Protein AF-A0A6A4HDZ8-F1 (afdb_monomer)

Structure (mmCIF, N/CA/C/O backbone):
data_AF-A0A6A4HDZ8-F1
#
_entry.id   AF-A0A6A4HDZ8-F1
#
loop_
_atom_site.group_PDB
_atom_site.id
_atom_site.type_symbol
_atom_site.label_atom_id
_atom_site.label_alt_id
_atom_site.label_comp_id
_atom_site.label_asym_id
_atom_site.label_entity_id
_atom_site.label_seq_id
_atom_site.pdbx_PDB_ins_code
_atom_site.Cartn_x
_atom_site.Cartn_y
_atom_site.Cartn_z
_atom_site.occupancy
_atom_site.B_iso_or_equiv
_atom_site.auth_seq_id
_atom_site.auth_comp_id
_atom_site.auth_asym_id
_atom_site.auth_atom_id
_atom_site.pdbx_PDB_model_num
ATOM 1 N N . MET A 1 1 ? -7.431 16.935 0.277 1.00 47.84 1 MET A N 1
ATOM 2 C CA . MET A 1 1 ? -7.141 15.484 0.309 1.00 47.84 1 MET A CA 1
ATOM 3 C C . MET A 1 1 ? -6.671 15.082 -1.074 1.00 47.84 1 MET A C 1
ATOM 5 O O . MET A 1 1 ? -7.380 15.360 -2.028 1.00 47.84 1 MET A O 1
ATOM 9 N N . VAL A 1 2 ? -5.468 14.516 -1.193 1.00 43.34 2 VAL A N 1
ATOM 10 C CA . VAL A 1 2 ? -4.960 13.992 -2.471 1.00 43.34 2 VAL A CA 1
ATOM 11 C C . VAL A 1 2 ? -5.877 12.848 -2.891 1.00 43.34 2 VAL A C 1
ATOM 13 O O . VAL A 1 2 ? -6.111 11.948 -2.085 1.00 43.34 2 VAL A O 1
ATOM 16 N N . ASN A 1 3 ? -6.429 12.933 -4.100 1.00 53.06 3 ASN A N 1
ATOM 17 C CA . ASN A 1 3 ? -7.409 11.991 -4.624 1.00 53.06 3 ASN A CA 1
ATOM 18 C C . ASN A 1 3 ? -6.841 10.559 -4.517 1.00 53.06 3 ASN A C 1
ATOM 20 O O . ASN A 1 3 ? -5.799 10.288 -5.127 1.00 53.06 3 ASN A O 1
ATOM 24 N N . PRO A 1 4 ? -7.414 9.667 -3.685 1.00 58.03 4 PRO A N 1
ATOM 25 C CA . PRO A 1 4 ? -6.983 8.278 -3.633 1.00 58.03 4 PRO A CA 1
ATOM 26 C C . PRO A 1 4 ? -7.309 7.696 -5.004 1.00 58.03 4 PRO A C 1
ATOM 28 O O . PRO A 1 4 ? -8.480 7.506 -5.294 1.00 58.03 4 PRO A O 1
ATOM 31 N N . GLY A 1 5 ? -6.286 7.537 -5.853 1.00 60.81 5 GLY A N 1
ATOM 32 C CA . GLY A 1 5 ? -6.422 7.257 -7.285 1.00 60.81 5 GLY A CA 1
ATOM 33 C C . GLY A 1 5 ? -7.658 6.426 -7.617 1.00 60.81 5 GLY A C 1
ATOM 34 O O . GLY A 1 5 ? -7.861 5.361 -7.032 1.00 60.81 5 GLY A O 1
ATOM 35 N N . CYS A 1 6 ? -8.498 6.967 -8.496 1.00 69.19 6 CYS A N 1
ATOM 36 C CA . CYS A 1 6 ? -9.807 6.424 -8.819 1.00 69.19 6 CYS A CA 1
ATOM 37 C C . CYS A 1 6 ? -9.627 5.126 -9.613 1.00 69.19 6 CYS A C 1
ATOM 39 O O . CYS A 1 6 ? -9.616 5.144 -10.839 1.00 69.19 6 CYS A O 1
ATOM 41 N N . TYR A 1 7 ? -9.427 3.998 -8.935 1.00 90.50 7 TYR A N 1
ATOM 42 C CA . TYR A 1 7 ? -9.604 2.707 -9.588 1.00 90.50 7 TYR A CA 1
ATOM 43 C C . TYR A 1 7 ? -11.064 2.611 -10.043 1.00 90.50 7 TYR A C 1
ATOM 45 O O . TYR A 1 7 ? -11.970 2.931 -9.272 1.00 90.50 7 TYR A O 1
ATOM 53 N N . THR A 1 8 ? -11.287 2.170 -11.276 1.00 91.00 8 THR A N 1
ATOM 54 C CA . THR A 1 8 ? -12.618 1.905 -11.835 1.00 91.00 8 THR A CA 1
ATOM 55 C C . THR A 1 8 ? -12.770 0.424 -12.174 1.00 91.00 8 THR A C 1
ATOM 57 O O . THR A 1 8 ? -11.789 -0.332 -12.146 1.00 91.00 8 THR A O 1
ATOM 60 N N . GLY A 1 9 ? -14.025 0.011 -12.378 1.00 92.38 9 GLY A N 1
ATOM 61 C CA . GLY A 1 9 ? -14.417 -1.311 -12.868 1.00 92.38 9 GLY A CA 1
ATOM 62 C C . GLY A 1 9 ? -13.650 -2.477 -12.248 1.00 92.38 9 GLY A C 1
ATOM 63 O O . GLY A 1 9 ? -13.704 -2.675 -11.029 1.00 92.38 9 GLY A O 1
ATOM 64 N N . MET A 1 10 ? -12.955 -3.268 -13.070 1.00 93.38 10 MET A N 1
ATOM 65 C CA . MET A 1 10 ? -12.292 -4.504 -12.614 1.00 93.38 10 MET A CA 1
ATOM 66 C C . MET A 1 10 ? -11.163 -4.248 -11.606 1.00 93.38 10 MET A C 1
ATOM 68 O O . MET A 1 10 ? -11.025 -4.986 -10.627 1.00 93.38 10 MET A O 1
ATOM 72 N N . ARG A 1 11 ? -10.409 -3.152 -11.765 1.00 94.75 11 ARG A N 1
ATOM 73 C CA . ARG A 1 11 ? -9.349 -2.771 -10.814 1.00 94.75 11 ARG A CA 1
ATOM 74 C C . ARG A 1 11 ? -9.931 -2.436 -9.447 1.00 94.75 11 ARG A C 1
ATOM 76 O O . ARG A 1 11 ? -9.371 -2.822 -8.424 1.00 94.75 11 ARG A O 1
ATOM 83 N N . LEU A 1 12 ? -11.064 -1.733 -9.416 1.00 93.56 12 LEU A N 1
ATOM 84 C CA . LEU A 1 12 ? -11.731 -1.381 -8.165 1.00 93.56 12 LEU A CA 1
ATOM 85 C C . LEU A 1 12 ? -12.279 -2.622 -7.451 1.00 93.56 12 LEU A C 1
ATOM 87 O O . LEU A 1 12 ? -12.091 -2.761 -6.242 1.00 93.56 12 LEU A O 1
ATOM 91 N N . LYS A 1 13 ? -12.907 -3.542 -8.197 1.00 93.56 13 LYS A N 1
ATOM 92 C CA . LYS A 1 13 ? -13.384 -4.826 -7.659 1.00 93.56 13 LYS A CA 1
ATOM 93 C C . LYS A 1 13 ? -12.241 -5.617 -7.016 1.00 93.56 13 LYS A C 1
ATOM 95 O O . LYS A 1 13 ? -12.367 -6.022 -5.860 1.00 93.56 13 LYS A O 1
ATOM 100 N N . PHE A 1 14 ? -11.110 -5.743 -7.715 1.00 95.25 14 PHE A N 1
ATOM 101 C CA . PHE A 1 14 ? -9.903 -6.375 -7.181 1.00 95.25 14 PHE A CA 1
ATOM 102 C C . PHE A 1 14 ? -9.444 -5.697 -5.881 1.00 95.25 14 PHE A C 1
ATOM 104 O O . PHE A 1 14 ? -9.261 -6.356 -4.859 1.00 95.25 14 PHE A O 1
ATOM 111 N N . MET A 1 15 ? -9.328 -4.365 -5.872 1.00 96.00 15 MET A N 1
ATOM 112 C CA . MET A 1 15 ? -8.887 -3.621 -4.688 1.00 96.00 15 MET A CA 1
ATOM 113 C C . MET A 1 15 ? -9.821 -3.810 -3.480 1.00 96.00 15 MET A C 1
ATOM 115 O O . MET A 1 15 ? -9.336 -3.921 -2.353 1.00 96.00 15 MET A O 1
ATOM 119 N N . HIS A 1 16 ? -11.139 -3.910 -3.681 1.00 93.44 16 HIS A N 1
ATOM 120 C CA . HIS A 1 16 ? -12.089 -4.210 -2.602 1.00 93.44 16 HIS A CA 1
ATOM 121 C C . HIS A 1 16 ? -11.949 -5.630 -2.044 1.00 93.44 16 HIS A C 1
ATOM 123 O O . HIS A 1 16 ? -12.002 -5.802 -0.824 1.00 93.44 16 HIS A O 1
ATOM 129 N N . GLN A 1 17 ? -11.733 -6.632 -2.899 1.00 94.75 17 GLN A N 1
ATOM 130 C CA . GLN A 1 17 ? -11.469 -8.002 -2.452 1.00 94.75 17 GLN A CA 1
ATOM 131 C C . GLN A 1 17 ? -10.207 -8.054 -1.579 1.00 94.75 17 GLN A C 1
ATOM 133 O O . GLN A 1 17 ? -10.228 -8.586 -0.468 1.00 94.75 17 GLN A O 1
ATOM 138 N N . GLN A 1 18 ? -9.134 -7.408 -2.038 1.00 96.69 18 GLN A N 1
ATOM 139 C CA . GLN A 1 18 ? -7.867 -7.342 -1.310 1.00 96.69 18 GLN A CA 1
ATOM 140 C C . GLN A 1 18 ? -7.987 -6.539 -0.006 1.00 96.69 18 GLN A C 1
ATOM 142 O O . GLN A 1 18 ? -7.362 -6.889 0.993 1.00 96.69 18 GLN A O 1
ATOM 147 N N . LEU A 1 19 ? -8.829 -5.498 0.038 1.00 95.12 19 LEU A N 1
ATOM 148 C CA . LEU A 1 19 ? -9.101 -4.738 1.264 1.00 95.12 19 LEU A CA 1
ATOM 149 C C . LEU A 1 19 ? -9.682 -5.622 2.374 1.00 95.12 19 LEU A C 1
ATOM 151 O O . LEU A 1 19 ? -9.288 -5.488 3.533 1.00 95.12 19 LEU A O 1
ATOM 155 N N . ALA A 1 20 ? -10.605 -6.525 2.034 1.00 93.44 20 ALA A N 1
ATOM 156 C CA . ALA A 1 20 ? -11.215 -7.425 3.008 1.00 93.44 20 ALA A CA 1
ATOM 157 C C . ALA A 1 20 ? -10.170 -8.346 3.655 1.00 93.44 20 ALA A C 1
ATOM 159 O O . ALA A 1 20 ? -10.199 -8.566 4.866 1.00 93.44 20 ALA A O 1
ATOM 160 N N . GLU A 1 21 ? -9.214 -8.849 2.874 1.00 95.00 21 GLU A N 1
ATOM 161 C CA . GLU A 1 21 ? -8.108 -9.663 3.384 1.00 95.00 21 GLU A CA 1
ATOM 162 C C . GLU A 1 21 ? -7.072 -8.845 4.155 1.00 95.00 21 GLU A C 1
ATOM 164 O O . GLU A 1 21 ? -6.626 -9.272 5.223 1.00 95.00 21 GLU A O 1
ATOM 169 N N . TYR A 1 22 ? -6.754 -7.640 3.679 1.00 95.88 22 TYR A N 1
ATOM 170 C CA . TYR A 1 22 ? -5.880 -6.697 4.373 1.00 95.88 22 TYR A CA 1
ATOM 171 C C . TYR A 1 22 ? -6.384 -6.401 5.792 1.00 95.88 22 TYR A C 1
ATOM 173 O O . TYR A 1 22 ? -5.607 -6.411 6.749 1.00 95.88 22 TYR A O 1
ATOM 181 N N . ASN A 1 23 ? -7.697 -6.213 5.955 1.00 93.25 23 ASN A N 1
ATOM 182 C CA . ASN A 1 23 ? -8.322 -5.950 7.253 1.00 93.25 23 ASN A CA 1
ATOM 183 C C . ASN A 1 23 ? -8.237 -7.143 8.220 1.00 93.25 23 ASN A C 1
ATOM 185 O O . ASN A 1 23 ? -8.205 -6.936 9.433 1.00 93.25 23 ASN A O 1
ATOM 189 N N . LYS A 1 24 ? -8.152 -8.383 7.715 1.00 94.25 24 LYS A N 1
ATOM 190 C CA . LYS A 1 24 ? -7.978 -9.585 8.552 1.00 94.25 24 LYS A CA 1
ATOM 191 C C . LYS A 1 24 ? -6.577 -9.670 9.166 1.00 94.25 24 LYS A C 1
ATOM 193 O O . LYS A 1 24 ? -6.393 -10.356 10.172 1.00 94.25 24 LYS A O 1
ATOM 198 N N . LYS A 1 25 ? -5.576 -8.994 8.587 1.00 95.19 25 LYS A N 1
ATOM 199 C CA . LYS A 1 25 ? -4.197 -9.005 9.095 1.00 95.19 25 LYS A CA 1
ATOM 200 C C . LYS A 1 25 ? -4.083 -8.134 10.349 1.00 95.19 25 LYS A C 1
ATOM 202 O O . LYS A 1 25 ? -4.401 -6.939 10.336 1.00 95.19 25 LYS A O 1
ATOM 207 N N . LYS A 1 26 ? -3.624 -8.741 11.448 1.00 92.81 26 LYS A N 1
ATOM 208 C CA . LYS A 1 26 ? -3.536 -8.094 12.767 1.00 92.81 26 LYS A CA 1
ATOM 209 C C . LYS A 1 26 ? -2.221 -7.344 12.965 1.00 92.81 26 LYS A C 1
ATOM 211 O O . LYS A 1 26 ? -2.243 -6.230 13.478 1.00 92.81 26 LYS A O 1
ATOM 216 N N . THR A 1 27 ? -1.104 -7.940 12.550 1.00 95.00 27 THR A N 1
ATOM 217 C CA . THR A 1 27 ? 0.228 -7.354 12.733 1.00 95.00 27 THR A CA 1
ATOM 218 C C . THR A 1 27 ? 0.603 -6.444 11.563 1.00 95.00 27 THR A C 1
ATOM 220 O O . THR A 1 27 ? 0.095 -6.598 10.450 1.00 95.00 27 THR A O 1
ATOM 223 N N . ASP A 1 28 ? 1.492 -5.478 11.807 1.00 92.12 28 ASP A N 1
ATOM 224 C CA . ASP A 1 28 ? 1.989 -4.603 10.739 1.00 92.12 28 ASP A CA 1
ATOM 225 C C . ASP A 1 28 ? 2.882 -5.365 9.749 1.00 92.12 28 ASP A C 1
ATOM 227 O O . ASP A 1 28 ? 2.783 -5.154 8.544 1.00 92.12 28 ASP A O 1
ATOM 231 N N . VAL A 1 29 ? 3.675 -6.325 10.236 1.00 95.19 29 VAL A N 1
ATOM 232 C CA . VAL A 1 29 ? 4.543 -7.170 9.399 1.00 95.19 29 VAL A CA 1
ATOM 233 C C . VAL A 1 29 ? 3.714 -7.984 8.402 1.00 95.19 29 VAL A C 1
ATOM 235 O O . VAL A 1 29 ? 3.984 -7.945 7.201 1.00 95.19 29 VAL A O 1
ATOM 238 N N . ASP A 1 30 ? 2.639 -8.633 8.864 1.00 94.94 30 ASP A N 1
ATOM 239 C CA . ASP A 1 30 ? 1.743 -9.398 7.988 1.00 94.94 30 ASP A CA 1
ATOM 240 C C . ASP A 1 30 ? 1.042 -8.499 6.963 1.00 94.94 30 ASP A C 1
ATOM 242 O O . ASP A 1 30 ? 0.814 -8.906 5.823 1.00 94.94 30 ASP A O 1
ATOM 246 N N . ARG A 1 31 ? 0.695 -7.265 7.353 1.00 95.56 31 ARG A N 1
ATOM 247 C CA . ARG A 1 31 ? 0.102 -6.274 6.445 1.00 95.56 31 ARG A CA 1
ATOM 248 C C . ARG A 1 31 ? 1.086 -5.837 5.375 1.00 95.56 31 ARG A C 1
ATOM 250 O O . ARG A 1 31 ? 0.699 -5.745 4.216 1.00 95.56 31 ARG A O 1
ATOM 257 N N . GLN A 1 32 ? 2.340 -5.574 5.731 1.00 96.44 32 GLN A N 1
ATOM 258 C CA . GLN A 1 32 ? 3.364 -5.188 4.762 1.00 96.44 32 GLN A CA 1
ATOM 259 C C . GLN A 1 32 ? 3.635 -6.316 3.760 1.00 96.44 32 GLN A C 1
ATOM 261 O O . GLN A 1 32 ? 3.646 -6.059 2.555 1.00 96.44 32 GLN A O 1
ATOM 266 N N . ALA A 1 33 ? 3.771 -7.556 4.241 1.00 96.69 33 ALA A N 1
ATOM 267 C CA . ALA A 1 33 ? 3.921 -8.732 3.388 1.00 96.69 33 ALA A CA 1
ATOM 268 C C . ALA A 1 33 ? 2.717 -8.907 2.449 1.00 96.69 33 ALA A C 1
ATOM 270 O O . ALA A 1 33 ? 2.888 -9.080 1.241 1.00 96.69 33 ALA A O 1
ATOM 271 N N . PHE A 1 34 ? 1.498 -8.765 2.979 1.00 97.50 34 PHE A N 1
ATOM 272 C CA . PHE A 1 34 ? 0.276 -8.808 2.180 1.00 97.50 34 PHE A CA 1
ATOM 273 C C . PHE A 1 34 ? 0.259 -7.717 1.105 1.00 97.50 34 PHE A C 1
ATOM 275 O O . PHE A 1 34 ? -0.024 -8.005 -0.048 1.00 97.50 34 PHE A O 1
ATOM 282 N N . VAL A 1 35 ? 0.624 -6.478 1.441 1.00 97.81 35 VAL A N 1
ATOM 283 C CA . VAL A 1 35 ? 0.643 -5.380 0.466 1.00 97.81 35 VAL A CA 1
ATOM 284 C C . VAL A 1 35 ? 1.641 -5.640 -0.660 1.00 97.81 35 VAL A C 1
ATOM 286 O O . VAL A 1 35 ? 1.330 -5.346 -1.810 1.00 97.81 35 VAL A O 1
ATOM 289 N N . LEU A 1 36 ? 2.817 -6.204 -0.370 1.00 96.75 36 LEU A N 1
ATOM 290 C CA . LEU A 1 36 ? 3.773 -6.597 -1.412 1.00 96.75 36 LEU A CA 1
ATOM 291 C C . LEU A 1 36 ? 3.187 -7.669 -2.340 1.00 96.75 36 LEU A C 1
ATOM 293 O O . LEU A 1 36 ? 3.305 -7.543 -3.559 1.00 96.75 36 LEU A O 1
ATOM 297 N N . MET A 1 37 ? 2.501 -8.667 -1.778 1.00 96.56 37 MET A N 1
ATOM 298 C CA . MET A 1 37 ? 1.797 -9.693 -2.551 1.00 96.56 37 MET A CA 1
ATOM 299 C C . MET A 1 37 ? 0.689 -9.079 -3.417 1.00 96.56 37 MET A C 1
ATOM 301 O O . MET A 1 37 ? 0.638 -9.339 -4.614 1.00 96.56 37 MET A O 1
ATOM 305 N N . THR A 1 38 ? -0.140 -8.198 -2.854 1.00 97.12 38 THR A N 1
ATOM 306 C CA . THR A 1 38 ? -1.195 -7.491 -3.589 1.00 97.12 38 THR A CA 1
ATOM 307 C C . THR A 1 38 ? -0.629 -6.638 -4.720 1.00 97.12 38 THR A C 1
ATOM 309 O O . THR A 1 38 ? -1.213 -6.616 -5.795 1.00 97.12 38 THR A O 1
ATOM 312 N N . ILE A 1 39 ? 0.501 -5.947 -4.518 1.00 96.88 39 ILE A N 1
ATOM 313 C CA . ILE A 1 39 ? 1.158 -5.175 -5.586 1.00 96.88 39 ILE A CA 1
ATOM 314 C C . ILE A 1 39 ? 1.610 -6.106 -6.711 1.00 96.88 39 ILE A C 1
ATOM 316 O O . ILE A 1 39 ? 1.357 -5.799 -7.873 1.00 96.88 39 ILE A O 1
ATOM 320 N N . ARG A 1 40 ? 2.240 -7.240 -6.379 1.00 95.62 40 ARG A N 1
ATOM 321 C CA . ARG A 1 40 ? 2.669 -8.234 -7.371 1.00 95.62 40 ARG A CA 1
ATOM 322 C C . ARG A 1 40 ? 1.482 -8.755 -8.183 1.00 95.62 40 ARG A C 1
ATOM 324 O O . ARG A 1 40 ? 1.531 -8.707 -9.406 1.00 95.62 40 ARG A O 1
ATOM 331 N N . LEU A 1 41 ? 0.421 -9.206 -7.512 1.00 95.62 41 LEU A N 1
ATOM 332 C CA . LEU A 1 41 ? -0.793 -9.699 -8.169 1.00 95.62 41 LEU A CA 1
ATOM 333 C C . LEU A 1 41 ? -1.440 -8.603 -9.020 1.00 95.62 41 LEU A C 1
ATOM 335 O O . LEU A 1 41 ? -1.748 -8.821 -10.184 1.00 95.62 41 LEU A O 1
ATOM 339 N N . PHE A 1 42 ? -1.563 -7.386 -8.491 1.00 96.25 42 PHE A N 1
ATOM 340 C CA . PHE A 1 42 ? -2.134 -6.272 -9.240 1.00 96.25 42 PHE A CA 1
ATOM 341 C C . PHE A 1 42 ? -1.348 -5.977 -10.520 1.00 96.25 42 PHE A C 1
ATOM 343 O O . PHE A 1 42 ? -1.953 -5.788 -11.564 1.00 96.25 42 PHE A O 1
ATOM 350 N N . LEU A 1 43 ? -0.014 -5.925 -10.463 1.00 95.31 43 LEU A N 1
ATOM 351 C CA . LEU A 1 43 ? 0.804 -5.651 -11.649 1.00 95.31 43 LEU A CA 1
ATOM 352 C C . LEU A 1 43 ? 0.759 -6.793 -12.670 1.00 95.31 43 LEU A C 1
ATOM 354 O O . LEU A 1 43 ? 0.875 -6.521 -13.861 1.00 95.31 43 LEU A O 1
ATOM 358 N N . LYS A 1 44 ? 0.538 -8.031 -12.212 1.00 94.56 44 LYS A N 1
ATOM 359 C CA . LYS A 1 44 ? 0.327 -9.192 -13.080 1.00 94.56 44 LYS A CA 1
ATOM 360 C C . LYS A 1 44 ? -1.003 -9.107 -13.836 1.00 94.56 44 LYS A C 1
ATOM 362 O O . LYS A 1 44 ? -1.032 -9.243 -15.050 1.00 94.56 44 LYS A O 1
ATOM 367 N N . HIS A 1 45 ? -2.092 -8.817 -13.122 1.00 94.75 45 HIS A N 1
ATOM 368 C CA . HIS A 1 45 ? -3.443 -8.682 -13.691 1.00 94.75 45 HIS A CA 1
ATOM 369 C C . HIS A 1 45 ? -3.636 -7.390 -14.495 1.00 94.75 45 HIS A C 1
ATOM 371 O O . HIS A 1 45 ? -4.423 -7.339 -15.438 1.00 94.75 45 HIS A O 1
ATOM 377 N N . PHE A 1 46 ? -2.925 -6.326 -14.117 1.00 95.25 46 PHE A N 1
ATOM 378 C CA . PHE A 1 46 ? -3.046 -4.990 -14.696 1.00 95.25 46 PHE A CA 1
ATOM 379 C C . PHE A 1 46 ? -1.658 -4.418 -15.035 1.00 95.25 46 PHE A C 1
ATOM 381 O O . PHE A 1 46 ? -1.182 -3.504 -14.342 1.00 95.25 46 PHE A O 1
ATOM 388 N N . PRO A 1 47 ? -1.006 -4.917 -16.105 1.00 93.75 47 PRO A N 1
ATOM 389 C CA . PRO A 1 47 ? 0.302 -4.437 -16.526 1.00 93.75 47 PRO A CA 1
ATOM 390 C C . PRO A 1 47 ? 0.296 -2.932 -16.776 1.00 93.75 47 PRO A C 1
ATOM 392 O O . PRO A 1 47 ? -0.660 -2.363 -17.305 1.00 93.75 47 PRO A O 1
ATOM 395 N N . VAL A 1 48 ? 1.393 -2.260 -16.434 1.00 93.50 48 VAL A N 1
ATOM 396 C CA . VAL A 1 48 ? 1.467 -0.795 -16.550 1.00 93.50 48 VAL A CA 1
ATOM 397 C C . VAL A 1 48 ? 1.517 -0.320 -18.008 1.00 93.50 48 VAL A C 1
ATOM 399 O O . VAL A 1 48 ? 1.225 0.844 -18.285 1.00 93.50 48 VAL A O 1
ATOM 402 N N . SER A 1 49 ? 1.846 -1.219 -18.938 1.00 91.06 49 SER A N 1
ATOM 403 C CA . SER A 1 49 ? 1.751 -1.002 -20.385 1.00 91.06 49 SER A CA 1
ATOM 404 C C . SER A 1 49 ? 0.311 -0.804 -20.864 1.00 91.06 49 SER A C 1
ATOM 406 O O . SER A 1 49 ? 0.110 -0.070 -21.824 1.00 91.06 49 SER A O 1
ATOM 408 N N . LEU A 1 50 ? -0.678 -1.384 -20.171 1.00 90.62 50 LEU A N 1
ATOM 409 C CA . LEU A 1 50 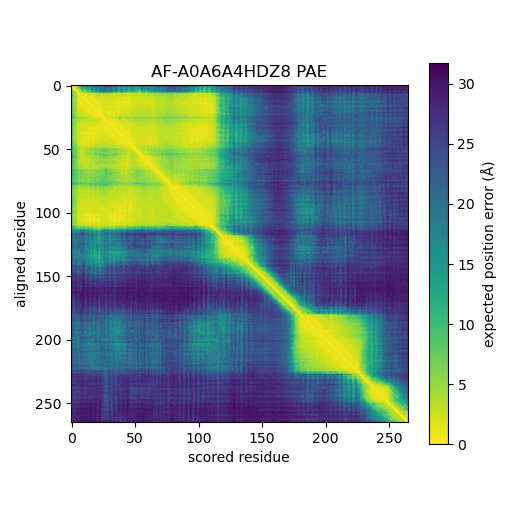? -2.101 -1.267 -20.511 1.00 90.62 50 LEU A CA 1
ATOM 410 C C . LEU A 1 50 ? -2.672 0.134 -20.215 1.00 90.62 50 LEU A C 1
ATOM 412 O O . LEU A 1 50 ? -3.758 0.477 -20.665 1.00 90.62 50 LEU A O 1
ATOM 416 N N . GLY A 1 51 ? -1.960 0.967 -19.449 1.00 88.81 51 GLY A N 1
ATOM 417 C CA . GLY A 1 51 ? -2.407 2.325 -19.137 1.00 88.81 51 GLY A CA 1
ATOM 418 C C . GLY A 1 51 ? -3.649 2.357 -18.237 1.00 88.81 51 GLY A C 1
ATOM 419 O O . GLY A 1 51 ? -3.642 1.784 -17.143 1.00 88.81 51 GLY A O 1
ATOM 420 N N . GLU A 1 52 ? -4.680 3.092 -18.662 1.00 86.50 52 GLU A N 1
ATOM 421 C CA . GLU A 1 52 ? -5.946 3.263 -17.927 1.00 86.50 52 GLU A CA 1
ATOM 422 C C . GLU A 1 52 ? -7.068 2.346 -18.433 1.00 86.50 52 GLU A C 1
ATOM 424 O O . GLU A 1 52 ? -8.058 2.158 -17.726 1.00 86.50 52 GLU A O 1
ATOM 429 N N . ASP A 1 53 ? -6.887 1.686 -19.576 1.00 89.31 53 ASP A N 1
ATOM 430 C CA . ASP A 1 53 ? -7.905 0.823 -20.177 1.00 89.31 53 ASP A CA 1
ATOM 431 C C . ASP A 1 53 ? -8.161 -0.423 -19.322 1.00 89.31 53 ASP A C 1
ATOM 433 O O . ASP A 1 53 ? -7.244 -0.963 -18.697 1.00 89.31 53 ASP A O 1
ATOM 437 N N . GLU A 1 54 ? -9.416 -0.867 -19.224 1.00 89.62 54 GLU A N 1
ATOM 438 C CA . GLU A 1 54 ? -9.769 -2.044 -18.424 1.00 89.62 54 GLU A CA 1
ATOM 439 C C . GLU A 1 54 ? -9.500 -3.340 -19.207 1.00 89.62 54 GLU A C 1
ATOM 441 O O . GLU A 1 54 ? -9.920 -3.452 -20.360 1.00 89.62 54 GLU A O 1
ATOM 446 N N . PRO A 1 55 ? -8.811 -4.333 -18.611 1.00 91.12 55 PRO A N 1
ATOM 447 C CA . PRO A 1 55 ? -8.605 -5.615 -19.270 1.00 91.12 55 PRO A CA 1
ATOM 448 C C . PRO A 1 55 ? -9.921 -6.390 -19.392 1.00 91.12 55 PRO A C 1
ATOM 450 O O . PRO A 1 55 ? -10.801 -6.293 -18.534 1.00 91.12 55 PRO A O 1
ATOM 453 N N . SER A 1 56 ? -10.017 -7.203 -20.445 1.00 91.25 56 SER A N 1
ATOM 454 C CA . SER A 1 56 ? -11.119 -8.151 -20.623 1.00 91.25 56 SER A CA 1
ATOM 455 C C . SER A 1 56 ? -11.132 -9.196 -19.502 1.00 91.25 56 SER A C 1
ATOM 457 O O . SER A 1 56 ? -10.082 -9.617 -19.010 1.00 91.25 56 SER A O 1
ATOM 459 N N . GLU A 1 57 ? -12.323 -9.652 -19.125 1.00 91.25 57 GLU A N 1
ATOM 460 C CA . GLU A 1 57 ? -12.520 -10.690 -18.109 1.00 91.25 57 GLU A CA 1
ATOM 461 C C . GLU A 1 57 ? -11.859 -12.020 -18.507 1.00 91.25 57 GLU A C 1
ATOM 463 O O . GLU A 1 57 ? -11.268 -12.696 -17.664 1.00 91.25 57 GLU A O 1
ATOM 468 N N . GLU A 1 58 ? -11.845 -12.336 -19.806 1.00 92.19 58 GLU A N 1
ATOM 469 C CA . GLU A 1 58 ? -11.154 -13.511 -20.350 1.00 92.19 58 GLU A CA 1
ATOM 470 C C . GLU A 1 58 ? -9.647 -13.462 -20.064 1.00 92.19 58 GLU A C 1
ATOM 472 O O . GLU A 1 58 ? -9.066 -14.455 -19.622 1.00 92.19 58 GLU A O 1
ATOM 477 N N . HIS A 1 59 ? -9.021 -12.289 -20.227 1.00 90.69 59 HIS A N 1
ATOM 478 C CA . HIS A 1 59 ? -7.597 -12.111 -19.947 1.00 90.69 59 HIS A CA 1
ATOM 479 C C . HIS A 1 59 ? -7.300 -12.348 -18.464 1.00 90.69 59 HIS A C 1
ATOM 481 O O . HIS A 1 59 ? -6.405 -13.125 -18.143 1.00 90.69 59 HIS A O 1
ATOM 487 N N . LEU A 1 60 ? -8.098 -11.766 -17.566 1.00 91.31 60 LEU A N 1
ATOM 488 C CA . LEU A 1 60 ? -7.923 -11.934 -16.119 1.00 91.31 60 LEU A CA 1
ATOM 489 C C . LEU A 1 60 ? -8.078 -13.395 -15.675 1.00 91.31 60 LEU A C 1
ATOM 491 O O . LEU A 1 60 ? -7.328 -13.856 -14.821 1.00 91.31 60 LEU A O 1
ATOM 495 N N . SER A 1 61 ? -9.011 -14.138 -16.278 1.00 92.06 61 SER A N 1
ATOM 496 C CA . SER A 1 61 ? -9.228 -15.557 -15.962 1.00 92.06 61 SER A CA 1
ATOM 497 C C . SER A 1 61 ? -8.095 -16.481 -16.425 1.00 92.06 61 SER A C 1
ATOM 499 O O . SER A 1 61 ? -7.923 -17.565 -15.873 1.00 92.06 61 SER A O 1
ATOM 501 N N . SER A 1 62 ? -7.313 -16.053 -17.423 1.00 93.44 62 SER A N 1
ATOM 502 C CA . SER A 1 62 ? -6.193 -16.828 -17.971 1.00 93.44 62 SER A CA 1
ATOM 503 C C . SER A 1 62 ? -4.903 -16.720 -17.150 1.00 93.44 62 SER A C 1
ATOM 505 O O . SER A 1 62 ? -3.975 -17.505 -17.345 1.00 93.44 62 SER A O 1
ATOM 507 N N . ILE A 1 63 ? -4.827 -15.749 -16.237 1.00 94.19 63 ILE A N 1
ATOM 508 C CA . ILE A 1 63 ? -3.618 -15.447 -15.473 1.00 94.19 63 ILE A CA 1
ATOM 509 C C . ILE A 1 63 ? -3.524 -16.385 -14.265 1.00 94.19 63 ILE A C 1
ATOM 511 O O . ILE A 1 63 ? -4.336 -16.326 -13.346 1.00 94.19 63 ILE A O 1
ATOM 515 N N . ASP A 1 64 ? -2.491 -17.229 -14.243 1.00 95.19 64 ASP A N 1
ATOM 516 C CA . ASP A 1 64 ? -2.201 -18.117 -13.113 1.00 95.19 64 ASP A CA 1
ATOM 517 C C . ASP A 1 64 ? -1.338 -17.413 -12.058 1.00 95.19 64 ASP A C 1
ATOM 519 O O . ASP A 1 64 ? -0.132 -17.246 -12.238 1.00 95.19 64 ASP A O 1
ATOM 523 N N . ASP A 1 65 ? -1.923 -17.031 -10.924 1.00 92.75 65 ASP A N 1
ATOM 524 C CA . ASP A 1 65 ? -1.237 -16.338 -9.824 1.00 92.75 65 ASP A CA 1
ATOM 525 C C . ASP A 1 65 ? -0.101 -17.141 -9.164 1.00 92.75 65 ASP A C 1
ATOM 527 O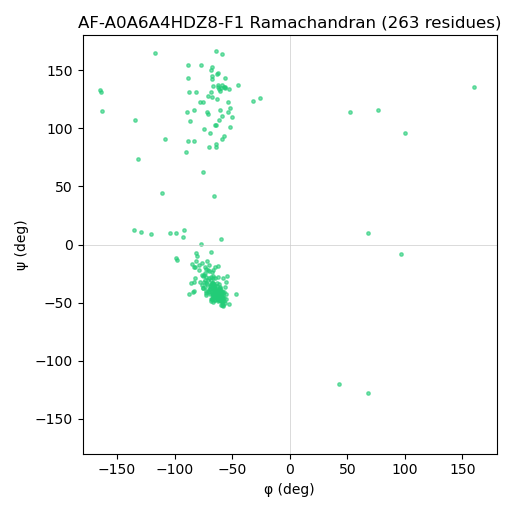 O . ASP A 1 65 ? 0.769 -16.553 -8.511 1.00 92.75 65 ASP A O 1
ATOM 531 N N . SER A 1 66 ? -0.069 -18.465 -9.344 1.00 92.31 66 SER A N 1
ATOM 532 C CA . SER A 1 66 ? 0.937 -19.334 -8.726 1.00 92.31 66 SER A CA 1
ATOM 533 C C . SER A 1 66 ? 2.308 -19.248 -9.407 1.00 92.31 66 SER A C 1
ATOM 535 O O . SER A 1 66 ? 3.343 -19.429 -8.758 1.00 92.31 66 SER A O 1
ATOM 537 N N . VAL A 1 67 ? 2.339 -18.902 -10.697 1.00 90.75 67 VAL A N 1
ATOM 538 C CA . VAL A 1 67 ? 3.561 -18.920 -11.509 1.00 90.75 67 VAL A CA 1
ATOM 539 C C . VAL A 1 67 ? 4.314 -17.589 -11.404 1.00 90.75 67 VAL A C 1
ATOM 541 O O . VAL A 1 67 ? 3.746 -16.499 -11.550 1.00 90.75 67 VAL A O 1
ATOM 544 N N . VAL A 1 68 ? 5.622 -17.669 -11.140 1.00 87.50 68 VAL A N 1
ATOM 545 C CA . VAL A 1 68 ? 6.552 -16.534 -11.252 1.00 87.50 68 VAL A CA 1
ATOM 546 C C . VAL A 1 68 ? 6.871 -16.335 -12.732 1.00 87.50 68 VAL A C 1
ATOM 548 O O . VAL A 1 68 ? 7.341 -17.264 -13.382 1.00 87.50 68 VAL A O 1
ATOM 551 N N . GLU A 1 69 ? 6.610 -15.142 -13.265 1.00 85.94 69 GLU A N 1
ATOM 552 C CA . GLU A 1 69 ? 6.979 -14.825 -14.646 1.00 85.94 69 GLU A CA 1
ATOM 553 C C . GLU A 1 69 ? 8.504 -14.684 -14.761 1.00 85.94 69 GLU A C 1
ATOM 555 O O . GLU A 1 69 ? 9.101 -13.943 -13.972 1.00 85.94 69 GLU A O 1
ATOM 560 N N . PRO A 1 70 ? 9.149 -15.396 -15.702 1.00 88.25 70 PRO A N 1
ATOM 561 C CA . PRO A 1 70 ? 10.568 -15.220 -15.959 1.00 88.25 70 PRO A CA 1
ATOM 562 C C . PRO A 1 70 ? 10.815 -13.824 -16.537 1.00 88.25 70 PRO A C 1
ATOM 564 O O . PRO A 1 70 ? 10.087 -13.361 -17.416 1.00 88.25 70 PRO A O 1
ATOM 567 N N . GLU A 1 71 ? 11.852 -13.150 -16.048 1.00 86.31 71 GLU A N 1
ATOM 568 C CA . GLU A 1 71 ? 12.277 -11.875 -16.618 1.00 86.31 71 GLU A CA 1
ATOM 569 C C . GLU A 1 71 ? 12.851 -12.112 -18.021 1.00 86.31 71 GLU A C 1
ATOM 571 O O . GLU A 1 71 ? 13.657 -13.024 -18.227 1.00 86.31 71 GLU A O 1
ATOM 576 N N . ALA A 1 72 ? 12.404 -11.321 -18.999 1.00 87.12 72 ALA A N 1
ATOM 577 C CA . ALA A 1 72 ? 12.926 -11.407 -20.355 1.00 87.12 72 ALA A CA 1
ATOM 578 C C . ALA A 1 72 ? 14.429 -11.067 -20.351 1.00 87.12 72 ALA A C 1
ATOM 580 O O . ALA A 1 72 ? 14.822 -10.099 -19.693 1.00 87.12 72 ALA A O 1
ATOM 581 N N . PRO A 1 73 ? 15.273 -11.834 -21.064 1.00 90.75 73 PRO A N 1
ATOM 582 C CA . PRO A 1 73 ? 16.697 -11.545 -21.128 1.00 90.75 73 PRO A CA 1
ATOM 583 C C . PRO A 1 73 ? 16.926 -10.174 -21.769 1.00 90.75 73 PRO A C 1
ATOM 585 O O . PRO A 1 73 ? 16.286 -9.819 -22.762 1.00 90.75 73 PRO A O 1
ATOM 588 N N . LEU A 1 74 ? 17.846 -9.408 -21.188 1.00 90.69 74 LEU A N 1
ATOM 589 C CA . LEU A 1 74 ? 18.321 -8.164 -21.782 1.00 90.69 74 LEU A CA 1
ATOM 590 C C . LEU A 1 74 ? 19.119 -8.473 -23.066 1.00 90.69 74 LEU A C 1
ATOM 592 O O . LEU A 1 74 ? 19.812 -9.493 -23.104 1.00 90.69 74 LEU A O 1
ATOM 596 N N . PRO A 1 75 ? 19.039 -7.616 -24.103 1.00 93.38 75 PRO A N 1
ATOM 597 C CA . PRO A 1 75 ? 19.911 -7.708 -25.274 1.00 93.38 75 PRO A CA 1
ATOM 598 C C . PRO A 1 75 ? 21.395 -7.600 -24.894 1.00 93.38 75 PRO A C 1
ATOM 600 O O . PRO A 1 75 ? 21.725 -7.118 -23.811 1.00 93.38 75 PRO A O 1
ATOM 603 N N . ASP A 1 76 ? 22.296 -7.985 -25.799 1.00 94.25 76 ASP A N 1
ATOM 604 C CA . ASP A 1 76 ? 23.738 -7.880 -25.558 1.00 94.25 76 ASP A CA 1
ATOM 605 C C . ASP A 1 76 ? 24.174 -6.427 -25.305 1.00 94.25 76 ASP A C 1
ATOM 607 O O . ASP A 1 76 ? 23.797 -5.493 -26.031 1.00 94.25 76 ASP A O 1
ATOM 611 N N . GLU A 1 77 ? 25.008 -6.248 -24.277 1.00 93.81 77 GLU A N 1
ATOM 612 C CA . GLU A 1 77 ? 25.536 -4.947 -23.877 1.00 93.81 77 GLU A CA 1
ATOM 613 C C . GLU A 1 77 ? 26.272 -4.258 -25.040 1.00 93.81 77 GLU A C 1
ATOM 615 O O . GLU A 1 77 ? 27.075 -4.857 -25.753 1.00 93.81 77 GLU A O 1
ATOM 620 N N . GLY A 1 78 ? 26.021 -2.958 -25.221 1.00 92.75 78 GLY A N 1
ATOM 621 C CA . GLY A 1 78 ? 26.690 -2.134 -26.238 1.00 92.75 78 GLY A CA 1
ATOM 622 C C . GLY A 1 78 ? 25.923 -1.960 -27.552 1.00 92.75 78 GLY A C 1
ATOM 623 O O . GLY A 1 78 ? 26.304 -1.106 -28.353 1.00 92.75 78 GLY A O 1
ATOM 624 N N . THR A 1 79 ? 24.817 -2.678 -27.753 1.00 94.25 79 THR A N 1
ATOM 625 C CA . THR A 1 79 ? 23.882 -2.433 -28.865 1.00 94.25 79 THR A CA 1
ATOM 626 C C . THR A 1 79 ? 22.986 -1.210 -28.597 1.00 94.25 79 THR A C 1
ATOM 628 O O . THR A 1 79 ? 22.733 -0.838 -27.447 1.00 94.25 79 THR A O 1
ATOM 631 N N . GLU A 1 80 ? 22.479 -0.551 -29.647 1.00 94.50 80 GLU A N 1
ATOM 632 C CA . GLU A 1 80 ? 21.457 0.503 -29.480 1.00 94.50 80 GLU A CA 1
ATOM 633 C C . GLU A 1 80 ? 20.157 -0.063 -28.887 1.00 94.50 80 GLU A C 1
ATOM 635 O O . GLU A 1 80 ? 19.498 0.592 -28.076 1.00 94.50 80 GLU A O 1
ATOM 640 N N . GLU A 1 81 ? 19.839 -1.314 -29.226 1.00 94.50 81 GLU A N 1
ATOM 641 C CA . GLU A 1 81 ? 18.703 -2.062 -28.687 1.00 94.50 81 GLU A CA 1
ATOM 642 C C . GLU A 1 81 ? 18.810 -2.252 -27.172 1.00 94.50 81 GLU A C 1
ATOM 644 O O . GLU A 1 81 ? 17.821 -2.047 -26.470 1.00 94.50 81 GLU A O 1
ATOM 649 N N . TYR A 1 82 ? 20.008 -2.543 -26.647 1.00 95.38 82 TYR A N 1
ATOM 650 C CA . TYR A 1 82 ? 20.244 -2.630 -25.205 1.00 95.38 82 TYR A CA 1
ATOM 651 C C . TYR A 1 82 ? 19.911 -1.323 -24.486 1.00 95.38 82 TYR A C 1
ATOM 653 O O . TYR A 1 82 ? 19.195 -1.334 -23.486 1.00 95.38 82 TYR A O 1
ATOM 661 N N . ARG A 1 83 ? 20.383 -0.179 -25.002 1.00 94.44 83 ARG A N 1
ATOM 662 C CA . ARG A 1 83 ? 20.110 1.129 -24.377 1.00 94.44 83 ARG A CA 1
ATOM 663 C C . ARG A 1 83 ? 18.615 1.419 -24.331 1.00 94.44 83 ARG A C 1
ATOM 665 O O . ARG A 1 83 ? 18.107 1.828 -23.290 1.00 94.44 83 ARG A O 1
ATOM 672 N N . LYS A 1 84 ? 17.912 1.148 -25.432 1.00 95.06 84 LYS A N 1
ATOM 673 C CA . LYS A 1 84 ? 16.463 1.334 -25.520 1.00 95.06 84 LYS A CA 1
ATOM 674 C C . LYS A 1 84 ? 15.708 0.398 -24.569 1.00 95.06 84 LYS A C 1
ATOM 676 O O . LYS A 1 84 ? 14.857 0.863 -23.816 1.00 95.06 84 LYS A O 1
ATOM 681 N N . ALA A 1 85 ? 16.048 -0.892 -24.552 1.00 94.06 85 ALA A N 1
ATOM 682 C CA . ALA A 1 85 ? 15.435 -1.875 -23.658 1.00 94.06 85 ALA A CA 1
ATOM 683 C C . ALA A 1 85 ? 15.659 -1.519 -22.178 1.00 94.06 85 ALA A C 1
ATOM 685 O O . ALA A 1 85 ? 14.744 -1.620 -21.360 1.00 94.06 85 ALA A O 1
ATOM 686 N N . TRP A 1 86 ? 16.856 -1.038 -21.841 1.00 94.62 86 TRP A N 1
ATOM 687 C CA . TRP A 1 86 ? 17.195 -0.593 -20.494 1.00 94.62 86 TRP A CA 1
ATOM 688 C C . TRP A 1 86 ? 16.395 0.644 -20.064 1.00 94.62 86 TRP A C 1
ATOM 690 O O . TRP A 1 86 ? 15.862 0.691 -18.952 1.00 94.62 86 TRP A O 1
ATOM 700 N N . GLU A 1 87 ? 16.260 1.640 -20.943 1.00 95.56 87 GLU A N 1
ATOM 701 C CA . GLU A 1 87 ? 15.428 2.822 -20.690 1.00 95.56 87 GLU A CA 1
ATOM 702 C C . GLU A 1 87 ? 13.952 2.448 -20.494 1.00 95.56 87 GLU A C 1
ATOM 704 O O . GLU A 1 87 ? 13.321 2.903 -19.534 1.00 95.56 87 GLU A O 1
ATOM 709 N N . GLU A 1 88 ? 13.417 1.556 -21.332 1.00 93.81 88 GLU A N 1
ATOM 710 C CA . GLU A 1 88 ? 12.053 1.033 -21.204 1.00 93.81 88 GLU A CA 1
ATOM 711 C C . GLU A 1 88 ? 11.850 0.274 -19.883 1.00 93.81 88 GLU A C 1
ATOM 713 O O . GLU A 1 88 ? 10.833 0.467 -19.208 1.00 93.81 88 GLU A O 1
ATOM 718 N N . GLN A 1 89 ? 12.825 -0.538 -19.458 1.00 93.38 89 GLN A N 1
ATOM 719 C CA . GLN A 1 89 ? 12.786 -1.258 -18.183 1.00 93.38 89 GLN A CA 1
ATOM 720 C C . GLN A 1 89 ? 12.825 -0.297 -16.988 1.00 93.38 89 GLN A C 1
ATOM 722 O O . GLN A 1 89 ? 12.043 -0.456 -16.047 1.00 93.38 89 GLN A O 1
ATOM 727 N N . LEU A 1 90 ? 13.670 0.738 -17.033 1.00 95.50 90 LEU A N 1
ATOM 728 C CA . LEU A 1 90 ? 13.723 1.775 -16.000 1.00 95.50 90 LEU A CA 1
ATOM 729 C C . LEU A 1 90 ? 12.408 2.548 -15.905 1.00 95.50 90 LEU A C 1
ATOM 731 O O . LEU A 1 90 ? 11.911 2.806 -14.804 1.00 95.50 90 LEU A O 1
ATOM 735 N N . ASP A 1 91 ? 11.824 2.925 -17.037 1.00 95.94 91 ASP A N 1
ATOM 736 C CA . ASP A 1 91 ? 10.557 3.644 -17.054 1.00 95.94 91 ASP A CA 1
ATOM 737 C C . ASP A 1 91 ? 9.393 2.767 -16.602 1.00 95.94 91 ASP A C 1
ATOM 739 O O . ASP A 1 91 ? 8.541 3.229 -15.832 1.00 95.94 91 ASP A O 1
ATOM 743 N N . ARG A 1 92 ? 9.388 1.486 -16.982 1.00 94.25 92 ARG A N 1
ATOM 744 C CA . ARG A 1 92 ? 8.459 0.487 -16.452 1.00 94.25 92 ARG A CA 1
ATOM 745 C C . ARG A 1 92 ? 8.584 0.383 -14.932 1.00 94.25 92 ARG A C 1
ATOM 747 O O . ARG A 1 92 ? 7.590 0.604 -14.240 1.00 94.25 92 ARG A O 1
ATOM 754 N N . ALA A 1 93 ? 9.793 0.199 -14.402 1.00 95.31 93 ALA A N 1
ATOM 755 C CA . ALA A 1 93 ? 10.047 0.106 -12.964 1.00 95.31 93 ALA A CA 1
ATOM 756 C C . ALA A 1 93 ? 9.603 1.369 -12.200 1.00 95.31 93 ALA A C 1
ATOM 758 O O . ALA A 1 93 ? 8.988 1.285 -11.132 1.00 95.31 93 ALA A O 1
ATOM 759 N N . LYS A 1 94 ? 9.839 2.570 -12.752 1.00 96.56 94 LYS A N 1
ATOM 760 C CA . LYS A 1 94 ? 9.347 3.832 -12.164 1.00 96.56 94 LYS A CA 1
ATOM 761 C C . LYS A 1 94 ? 7.820 3.869 -12.100 1.00 96.56 94 LYS A C 1
ATOM 763 O O . LYS A 1 94 ? 7.262 4.307 -11.089 1.00 96.56 94 LYS A O 1
ATOM 768 N N . LYS A 1 95 ? 7.128 3.456 -13.169 1.00 94.88 95 LYS A N 1
ATOM 769 C CA . LYS A 1 95 ? 5.658 3.451 -13.208 1.00 94.88 95 LYS A CA 1
ATOM 770 C C . LYS A 1 95 ? 5.077 2.376 -12.277 1.00 94.88 95 LYS A C 1
ATOM 772 O O . LYS A 1 95 ? 4.139 2.675 -11.538 1.00 94.88 95 LYS A O 1
ATOM 777 N N . GLU A 1 96 ? 5.669 1.183 -12.236 1.00 95.19 96 GLU A N 1
ATOM 778 C CA . GLU A 1 96 ? 5.321 0.100 -11.301 1.00 95.19 96 GLU A CA 1
ATOM 779 C C . GLU A 1 96 ? 5.482 0.547 -9.842 1.00 95.19 96 GLU A C 1
ATOM 781 O O . GLU A 1 96 ? 4.559 0.389 -9.040 1.00 95.19 96 GLU A O 1
ATOM 786 N N . LYS A 1 97 ? 6.592 1.219 -9.502 1.00 96.12 97 LYS A N 1
ATOM 787 C CA . LYS A 1 97 ? 6.811 1.792 -8.164 1.00 96.12 97 LYS A CA 1
ATOM 788 C C . LYS A 1 97 ? 5.718 2.794 -7.785 1.00 96.12 97 LYS A C 1
ATOM 790 O O . LYS A 1 97 ? 5.125 2.679 -6.710 1.00 96.12 97 LYS A O 1
ATOM 795 N N . LYS A 1 98 ? 5.400 3.742 -8.677 1.00 94.25 98 LYS A N 1
ATOM 796 C CA . LYS A 1 98 ? 4.312 4.717 -8.465 1.00 94.25 98 LYS A CA 1
ATOM 797 C C . LYS A 1 98 ? 2.968 4.020 -8.243 1.00 94.25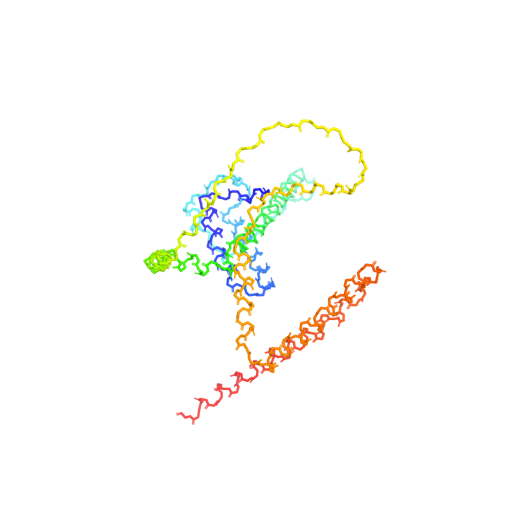 98 LYS A C 1
ATOM 799 O O . LYS A 1 98 ? 2.215 4.419 -7.352 1.00 94.25 98 LYS A O 1
ATOM 804 N N . ARG A 1 99 ? 2.670 2.970 -9.015 1.00 94.88 99 ARG A N 1
ATOM 805 C CA . ARG A 1 99 ? 1.441 2.181 -8.859 1.00 94.88 99 ARG A CA 1
ATOM 806 C C . ARG A 1 99 ? 1.419 1.444 -7.519 1.00 94.88 99 ARG A C 1
ATOM 808 O O . ARG A 1 99 ? 0.426 1.523 -6.800 1.00 94.88 99 ARG A O 1
ATOM 815 N N . GLY A 1 100 ? 2.531 0.834 -7.115 1.00 95.69 100 GLY A N 1
ATOM 816 C CA . GLY A 1 100 ? 2.664 0.189 -5.809 1.00 95.69 100 GLY A CA 1
ATOM 817 C C . GLY A 1 100 ? 2.436 1.150 -4.635 1.00 95.69 100 GLY A C 1
ATOM 818 O O . GLY A 1 100 ? 1.756 0.815 -3.664 1.00 95.69 100 GLY A O 1
ATOM 819 N N . GLU A 1 101 ? 2.933 2.384 -4.729 1.00 95.12 101 GLU A N 1
ATOM 820 C CA . GLU A 1 101 ? 2.671 3.437 -3.738 1.00 95.12 101 GLU A CA 1
ATOM 821 C C . GLU A 1 101 ? 1.202 3.890 -3.717 1.00 95.12 101 GLU A C 1
ATOM 823 O O . GLU A 1 101 ? 0.675 4.249 -2.660 1.00 95.12 101 GLU A O 1
ATOM 828 N N . GLN A 1 102 ? 0.516 3.892 -4.863 1.00 93.81 102 GLN A N 1
ATOM 829 C CA . GLN A 1 102 ? -0.922 4.168 -4.925 1.00 93.81 102 GLN A CA 1
ATOM 830 C C . GLN A 1 102 ? -1.735 3.062 -4.247 1.00 93.81 102 GLN A C 1
ATOM 832 O O . GLN A 1 102 ? -2.605 3.380 -3.441 1.00 93.81 102 GLN A O 1
ATOM 837 N N . ILE A 1 103 ? -1.421 1.787 -4.499 1.00 95.62 103 ILE A N 1
ATOM 838 C CA . ILE A 1 103 ? -2.056 0.628 -3.845 1.00 95.62 103 ILE A CA 1
ATOM 839 C C . ILE A 1 103 ? -1.870 0.708 -2.323 1.00 95.62 103 ILE A C 1
ATOM 841 O O . ILE A 1 103 ? -2.854 0.658 -1.583 1.00 95.62 103 ILE A O 1
ATOM 845 N N . ARG A 1 104 ? -0.635 0.945 -1.845 1.00 96.00 104 ARG A N 1
ATOM 846 C CA . ARG A 1 104 ? -0.327 1.157 -0.413 1.00 96.00 104 ARG A CA 1
ATOM 847 C C . ARG A 1 104 ? -1.198 2.247 0.204 1.00 96.00 104 ARG A C 1
ATOM 849 O O . ARG A 1 104 ? -1.806 2.047 1.257 1.00 96.00 104 ARG A O 1
ATOM 856 N N . ARG A 1 105 ? -1.246 3.419 -0.438 1.00 93.75 105 ARG A N 1
ATOM 857 C CA . ARG A 1 105 ? -2.031 4.563 0.046 1.00 93.75 105 ARG A CA 1
ATOM 858 C C . ARG A 1 105 ? -3.522 4.258 0.051 1.00 93.75 105 ARG A C 1
ATOM 860 O O . ARG A 1 105 ? -4.182 4.590 1.031 1.00 93.75 105 ARG A O 1
ATOM 867 N N . TRP A 1 106 ? -4.031 3.617 -0.998 1.00 94.38 106 TRP A N 1
ATOM 868 C CA . TRP A 1 106 ? -5.439 3.259 -1.114 1.00 94.38 106 TRP A CA 1
ATOM 869 C C . TRP A 1 106 ? -5.854 2.285 -0.007 1.00 94.38 106 TRP A C 1
ATOM 871 O O . TRP A 1 106 ? -6.809 2.580 0.708 1.00 94.38 106 TRP A O 1
ATOM 881 N N . LEU A 1 107 ? -5.093 1.205 0.219 1.00 94.75 107 LEU A N 1
ATOM 882 C CA . LEU A 1 107 ? -5.373 0.232 1.284 1.00 94.75 107 LEU A CA 1
ATOM 883 C C . LEU A 1 107 ? -5.319 0.884 2.669 1.00 94.75 107 LEU A C 1
ATOM 885 O O . LEU A 1 107 ? -6.230 0.712 3.471 1.00 94.75 107 LEU A O 1
ATOM 889 N N . LYS A 1 108 ? -4.298 1.705 2.942 1.00 93.25 108 LYS A N 1
ATOM 890 C CA . LYS A 1 108 ? -4.165 2.412 4.226 1.00 93.25 108 LYS A CA 1
ATOM 891 C C . LYS A 1 108 ? -5.289 3.425 4.462 1.00 93.25 108 LYS A C 1
ATOM 893 O O . LYS A 1 108 ? -5.739 3.579 5.595 1.00 93.25 108 LYS A O 1
ATOM 898 N N . ALA A 1 109 ? -5.721 4.136 3.422 1.00 91.19 109 ALA A N 1
ATOM 899 C CA . ALA A 1 109 ? -6.819 5.091 3.517 1.00 91.19 109 ALA A CA 1
ATOM 900 C C . ALA A 1 109 ? -8.150 4.379 3.788 1.00 91.19 109 ALA A C 1
ATOM 902 O O . ALA A 1 109 ? -8.862 4.765 4.712 1.00 91.19 109 ALA A O 1
ATOM 903 N N . HIS A 1 110 ? -8.447 3.308 3.049 1.00 90.44 110 HIS A N 1
ATOM 904 C CA . HIS A 1 110 ? -9.708 2.577 3.185 1.00 90.44 110 HIS A CA 1
ATOM 905 C C . HIS A 1 110 ? -9.755 1.680 4.426 1.00 90.44 110 HIS A C 1
ATOM 907 O O . HIS A 1 110 ? -10.828 1.481 4.984 1.00 90.44 110 HIS A O 1
ATOM 913 N N . HIS A 1 111 ? -8.607 1.221 4.933 1.00 88.44 111 HIS A N 1
ATOM 914 C CA . HIS A 1 111 ? -8.509 0.573 6.247 1.00 88.44 111 HIS A CA 1
ATOM 915 C C . HIS A 1 111 ? -8.947 1.513 7.373 1.00 88.44 111 HIS A C 1
ATOM 917 O O . HIS A 1 111 ? -9.704 1.114 8.243 1.00 88.44 111 HIS A O 1
ATOM 923 N N . LYS A 1 112 ? -8.551 2.791 7.330 1.00 76.44 112 LYS A N 1
ATOM 924 C CA . LYS A 1 112 ? -8.994 3.794 8.318 1.00 76.44 112 LYS A CA 1
ATOM 925 C C . LYS A 1 112 ? -10.450 4.216 8.141 1.00 76.44 112 LYS A C 1
ATOM 927 O O . LYS A 1 112 ? -11.076 4.663 9.097 1.00 76.44 112 LYS A O 1
ATOM 932 N N . GLN A 1 113 ? -10.953 4.139 6.911 1.00 70.06 113 GLN A N 1
ATOM 933 C CA . GLN A 1 113 ? -12.351 4.409 6.596 1.00 70.06 113 GLN A CA 1
ATOM 934 C C . GLN A 1 113 ? -13.263 3.226 6.899 1.00 70.06 113 GLN A C 1
ATOM 936 O O . GLN A 1 113 ? -14.466 3.442 6.878 1.00 70.06 113 GLN A O 1
ATOM 941 N N . GLN A 1 114 ? -12.731 2.033 7.210 1.00 61.25 114 GLN A N 1
ATOM 942 C CA . GLN A 1 114 ? -13.460 1.043 7.999 1.00 61.25 114 GLN A CA 1
ATOM 943 C C . GLN A 1 114 ? -13.631 1.676 9.369 1.00 61.25 114 GLN A C 1
ATOM 945 O O . GLN A 1 114 ? -12.664 1.812 10.124 1.00 61.25 114 GLN A O 1
ATOM 950 N N . PRO A 1 115 ? -14.820 2.177 9.676 1.00 51.06 115 PRO A N 1
ATOM 951 C CA . PRO A 1 115 ? -14.962 2.964 10.868 1.00 51.06 115 PRO A CA 1
ATOM 952 C C . PRO A 1 115 ? -14.856 1.987 12.030 1.00 51.06 115 PRO A C 1
ATOM 954 O O . PRO A 1 115 ? -15.725 1.147 12.251 1.00 51.06 115 PRO A O 1
ATOM 957 N N . MET A 1 116 ? -13.796 2.139 12.816 1.00 48.75 116 MET A N 1
ATOM 958 C CA . MET A 1 116 ? -13.601 1.427 14.082 1.00 48.75 116 MET A CA 1
ATOM 959 C C . MET A 1 116 ? -14.730 1.725 15.104 1.00 48.75 116 MET A C 1
ATOM 961 O O . MET A 1 116 ? -14.675 1.253 16.230 1.00 48.75 116 MET A O 1
ATOM 965 N N . GLY A 1 117 ? -15.768 2.480 14.710 1.00 49.78 117 GLY A N 1
ATOM 966 C CA . GLY A 1 117 ? -17.010 2.732 15.442 1.00 49.78 117 GLY A CA 1
ATOM 967 C C . GLY A 1 117 ? -18.302 2.638 14.605 1.00 49.78 117 GLY A C 1
ATOM 968 O O . GLY A 1 117 ? -19.353 3.040 15.093 1.00 49.78 117 GLY A O 1
ATOM 969 N N . THR A 1 118 ? -18.293 2.111 13.371 1.00 50.34 118 THR A N 1
ATOM 970 C CA . THR A 1 118 ? -19.544 1.864 12.608 1.00 50.34 118 THR A CA 1
ATOM 971 C C . THR A 1 118 ? -20.108 0.475 12.799 1.00 50.34 118 THR A C 1
ATOM 973 O O . THR A 1 118 ? -21.064 0.140 12.107 1.00 50.34 118 THR A O 1
ATOM 976 N N . ALA A 1 119 ? -19.631 -0.304 13.769 1.00 54.25 119 ALA A N 1
ATOM 977 C CA . ALA A 1 119 ? -20.478 -1.369 14.296 1.00 54.25 119 ALA A CA 1
ATOM 978 C C . ALA A 1 119 ? -21.885 -0.803 14.573 1.00 54.25 119 ALA A C 1
ATOM 980 O O . ALA A 1 119 ? -22.860 -1.354 14.092 1.00 54.25 119 ALA A O 1
ATOM 981 N N . HIS A 1 120 ? -21.977 0.403 15.147 1.00 57.84 120 HIS A N 1
ATOM 982 C CA . HIS A 1 120 ? -23.240 1.118 15.342 1.00 57.84 120 HIS A CA 1
ATOM 983 C C . HIS A 1 120 ? -23.925 1.606 14.058 1.00 57.84 120 HIS A C 1
ATOM 985 O O . HIS A 1 120 ? -25.144 1.681 14.043 1.00 57.84 120 HIS A O 1
ATOM 991 N N . PHE A 1 121 ? -23.202 1.944 12.985 1.00 57.31 121 PHE A N 1
ATOM 992 C CA . PHE A 1 121 ? -23.820 2.435 11.741 1.00 57.31 121 PHE A CA 1
ATOM 993 C C . PHE A 1 121 ? -24.287 1.291 10.840 1.00 57.31 121 PHE A C 1
ATOM 995 O O . PHE A 1 121 ? -25.389 1.369 10.315 1.00 57.31 121 PHE A O 1
ATOM 1002 N N . PHE A 1 122 ? -23.504 0.214 10.711 1.00 55.59 122 PHE A N 1
ATOM 1003 C CA . PHE A 1 122 ? -23.942 -1.020 10.056 1.00 55.59 122 PHE A CA 1
ATOM 1004 C C . PHE A 1 122 ? -25.068 -1.680 10.861 1.00 55.59 122 PHE A C 1
ATOM 1006 O O . PHE A 1 122 ? -26.114 -1.968 10.287 1.00 55.59 122 PHE A O 1
ATOM 1013 N N . TRP A 1 123 ? -24.941 -1.768 12.194 1.00 76.69 123 TRP A N 1
ATOM 1014 C CA . TRP A 1 123 ? -26.038 -2.206 13.063 1.00 76.69 123 TRP A CA 1
ATOM 1015 C C . TRP A 1 123 ? -27.266 -1.305 12.908 1.00 76.69 123 TRP A C 1
ATOM 1017 O O . TRP A 1 123 ? -28.353 -1.826 12.720 1.00 76.69 123 TRP A O 1
ATOM 1027 N N . ALA A 1 124 ? -27.134 0.027 12.887 1.00 72.44 124 ALA A N 1
ATOM 1028 C CA . ALA A 1 124 ? -28.270 0.933 12.666 1.00 72.44 124 ALA A CA 1
ATOM 1029 C C . ALA A 1 124 ? -28.876 0.826 11.255 1.00 72.44 124 ALA A C 1
ATOM 1031 O O . ALA A 1 124 ? -30.066 1.089 11.073 1.00 72.44 124 ALA A O 1
ATOM 1032 N N . GLN A 1 125 ? -28.082 0.457 10.249 1.00 67.88 125 GLN A N 1
ATOM 1033 C CA . GLN A 1 125 ? -28.548 0.260 8.880 1.00 67.88 125 GLN A CA 1
ATOM 1034 C C . GLN A 1 125 ? -29.317 -1.061 8.723 1.00 67.88 125 GLN A C 1
ATOM 1036 O O . GLN A 1 125 ? -30.293 -1.091 7.970 1.00 67.88 125 GLN A O 1
ATOM 1041 N N . GLU A 1 126 ? -28.918 -2.105 9.453 1.00 70.94 126 GLU A N 1
ATOM 1042 C CA . GLU A 1 126 ? -29.597 -3.407 9.526 1.00 70.94 126 GLU A CA 1
ATOM 1043 C C . GLU A 1 126 ? -30.776 -3.401 10.518 1.00 70.94 126 GLU A C 1
ATOM 1045 O O . GLU A 1 126 ? -31.779 -4.066 10.288 1.00 70.94 126 GLU A O 1
ATOM 1050 N N . ASN A 1 127 ? -30.721 -2.573 11.567 1.00 83.50 127 ASN A N 1
ATOM 1051 C CA . ASN A 1 127 ? -31.720 -2.463 12.639 1.00 83.50 127 ASN A CA 1
ATOM 1052 C C . ASN A 1 127 ? -32.476 -1.125 12.576 1.00 83.50 127 ASN A C 1
ATOM 1054 O O . ASN A 1 127 ? -32.706 -0.457 13.588 1.00 83.50 127 ASN A O 1
ATOM 1058 N N . LYS A 1 128 ? -32.884 -0.711 11.369 1.00 85.00 128 LYS A N 1
ATOM 1059 C CA . LYS A 1 128 ? -33.606 0.559 11.149 1.00 85.00 128 LYS A CA 1
ATOM 1060 C C . LYS A 1 128 ? -34.876 0.681 11.990 1.00 85.00 128 LYS A C 1
ATOM 1062 O O . LYS A 1 128 ? -35.247 1.794 12.358 1.00 85.00 128 LYS A O 1
ATOM 1067 N N . GLU A 1 129 ? -35.549 -0.430 12.273 1.00 83.31 129 GLU A N 1
ATOM 1068 C CA . GLU A 1 129 ? -36.776 -0.448 13.075 1.00 83.31 129 GLU A CA 1
ATOM 1069 C C . GLU A 1 129 ? -36.499 -0.203 14.559 1.00 83.31 129 GLU A C 1
ATOM 1071 O O . GLU A 1 129 ? -37.152 0.655 15.149 1.00 83.31 129 GLU A O 1
ATOM 1076 N N . ALA A 1 130 ? -35.465 -0.833 15.127 1.00 84.25 130 ALA A N 1
ATOM 1077 C CA . ALA A 1 130 ? -35.033 -0.582 16.503 1.00 84.25 130 ALA A CA 1
ATOM 1078 C C . ALA A 1 130 ? -34.599 0.881 16.701 1.00 84.25 130 ALA A C 1
ATOM 1080 O O . ALA A 1 130 ? -34.988 1.535 17.665 1.00 84.25 130 ALA A O 1
ATOM 1081 N N . VAL A 1 131 ? -33.874 1.445 15.730 1.00 84.94 131 VAL A N 1
ATOM 1082 C CA . VAL A 1 131 ? -33.477 2.864 15.757 1.00 84.94 131 VAL A CA 1
ATOM 1083 C C . VAL A 1 131 ? -34.686 3.801 15.625 1.00 84.94 131 VAL A C 1
ATOM 1085 O O . VAL A 1 131 ? -34.690 4.890 16.197 1.00 84.94 131 VAL A O 1
ATOM 1088 N N . ARG A 1 132 ? -35.726 3.413 14.874 1.00 85.75 132 ARG A N 1
ATOM 1089 C CA . ARG A 1 132 ? -36.984 4.176 14.794 1.00 85.75 132 ARG A CA 1
ATOM 1090 C C . ARG A 1 132 ? -37.806 4.078 16.080 1.00 85.75 132 ARG A C 1
ATOM 1092 O O . ARG A 1 132 ? -38.467 5.059 16.399 1.00 85.75 132 ARG A O 1
ATOM 1099 N N . ALA A 1 133 ? -37.778 2.943 16.779 1.00 85.44 133 ALA A N 1
ATOM 1100 C CA . ALA A 1 133 ? -38.467 2.754 18.055 1.00 85.44 133 ALA A CA 1
ATOM 1101 C C . ALA A 1 133 ? -37.856 3.636 19.156 1.00 85.44 133 ALA A C 1
ATOM 1103 O O . ALA A 1 133 ? -38.578 4.432 19.747 1.00 85.44 133 ALA A O 1
ATOM 1104 N N . LEU A 1 134 ? -36.526 3.620 19.305 1.00 81.56 134 LEU A N 1
ATOM 1105 C CA . LEU A 1 134 ? -35.811 4.484 20.259 1.00 81.56 134 LEU A CA 1
ATOM 1106 C C . LEU A 1 134 ? -36.093 5.976 20.019 1.00 81.56 134 LEU A C 1
ATOM 1108 O O . LEU A 1 134 ? -36.351 6.733 20.945 1.00 81.56 134 LEU A O 1
ATOM 1112 N N . LYS A 1 135 ? -36.149 6.402 18.749 1.00 81.44 135 LYS A N 1
ATOM 1113 C CA . LYS A 1 135 ? -36.500 7.789 18.401 1.00 81.44 135 LYS A CA 1
ATOM 1114 C C . LYS A 1 135 ? -37.941 8.179 18.733 1.00 81.44 135 LYS A C 1
ATOM 1116 O O . LYS A 1 135 ? -38.226 9.371 18.762 1.00 81.44 135 LYS A O 1
ATOM 1121 N N . LYS A 1 136 ? -38.860 7.221 18.873 1.00 78.06 136 LYS A N 1
ATOM 1122 C CA . LYS A 1 136 ? -40.245 7.505 19.273 1.00 78.06 136 LYS A CA 1
ATOM 1123 C C . LYS A 1 136 ? -40.363 7.621 20.788 1.00 78.06 136 LYS A C 1
ATOM 1125 O O . LYS A 1 136 ? -41.038 8.539 21.235 1.00 78.06 136 LYS A O 1
ATOM 1130 N N . GLU A 1 137 ? -39.662 6.771 21.537 1.00 71.50 137 GLU A N 1
ATOM 1131 C CA . GLU A 1 137 ? -39.603 6.848 23.005 1.00 71.50 137 GLU A CA 1
ATOM 1132 C C . GLU A 1 137 ? -39.025 8.196 23.467 1.00 71.50 137 GLU A C 1
ATOM 1134 O O . GLU A 1 137 ? -39.653 8.877 24.273 1.00 71.50 137 GLU A O 1
ATOM 1139 N N . ASP A 1 138 ? -37.940 8.670 22.840 1.00 66.12 138 ASP A N 1
ATOM 1140 C CA . ASP A 1 138 ? -37.358 9.991 23.142 1.00 66.12 138 ASP A CA 1
ATOM 1141 C C . ASP A 1 138 ? -38.315 11.166 22.838 1.00 66.12 138 ASP A C 1
ATOM 1143 O O . ASP A 1 138 ? -38.221 12.237 23.440 1.00 66.12 138 ASP A O 1
ATOM 1147 N N . VAL A 1 139 ? -39.231 10.997 21.876 1.00 62.19 139 VAL A N 1
ATOM 1148 C CA . VAL A 1 139 ? -40.192 12.040 21.476 1.00 62.19 139 VAL A CA 1
ATOM 1149 C C . VAL A 1 139 ? -41.443 12.020 22.352 1.00 62.19 139 VAL A C 1
ATOM 1151 O O . VAL A 1 139 ? -41.996 13.086 22.611 1.00 62.19 139 VAL A O 1
ATOM 1154 N N . GLU A 1 140 ? -41.887 10.856 22.830 1.00 56.22 140 GLU A N 1
ATOM 1155 C CA . GLU A 1 140 ? -42.996 10.767 23.789 1.00 56.22 140 GLU A CA 1
ATOM 1156 C C . GLU A 1 140 ? -42.575 11.206 25.200 1.00 56.22 140 GLU A C 1
ATOM 1158 O O . GLU A 1 140 ? -43.365 11.858 25.884 1.00 56.22 140 GLU A O 1
ATOM 1163 N N . GLU A 1 141 ? -41.320 10.985 25.605 1.00 54.75 141 GLU A N 1
ATOM 1164 C CA . GLU A 1 141 ? -40.822 11.427 26.916 1.00 54.75 141 GLU A CA 1
ATOM 1165 C C . GLU A 1 141 ? -40.606 12.960 27.004 1.00 54.75 141 GLU A C 1
ATOM 1167 O O . GLU A 1 141 ? -40.650 13.550 28.088 1.00 54.75 141 GLU A O 1
ATOM 1172 N N . GLU A 1 142 ? -40.455 13.666 25.874 1.00 54.47 142 GLU A N 1
AT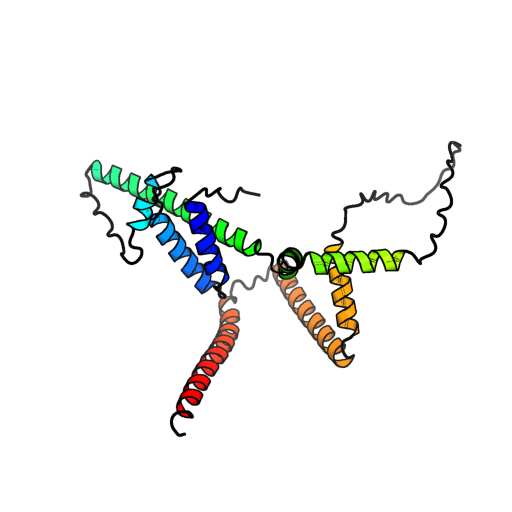OM 1173 C CA . GLU A 1 142 ? -40.364 15.138 25.858 1.00 54.47 142 GLU A CA 1
ATOM 1174 C C . GLU A 1 142 ? -41.721 15.872 25.922 1.00 54.47 142 GLU A C 1
ATOM 1176 O O . GLU A 1 142 ? -41.743 17.097 26.106 1.00 54.47 142 GLU A O 1
ATOM 1181 N N . VAL A 1 143 ? -42.864 15.179 25.832 1.00 54.22 143 VAL A N 1
ATOM 1182 C CA . VAL A 1 143 ? -44.191 15.835 25.823 1.00 54.22 143 VAL A CA 1
ATOM 1183 C C . VAL A 1 143 ? -44.644 16.312 27.216 1.00 54.22 143 VAL A C 1
ATOM 1185 O O . VAL A 1 143 ? -45.480 17.214 27.297 1.00 54.22 143 VAL A O 1
ATOM 1188 N N . GLU A 1 144 ? -44.034 15.855 28.315 1.00 56.75 144 GLU A N 1
ATOM 1189 C CA . GLU A 1 144 ? -44.439 16.255 29.679 1.00 56.75 144 GLU A CA 1
ATOM 1190 C C . GLU A 1 144 ? -43.522 17.266 30.387 1.00 56.75 144 GLU A C 1
ATOM 1192 O O . GLU A 1 144 ? -43.723 17.572 31.565 1.00 56.75 144 GLU A O 1
ATOM 1197 N N . LYS A 1 145 ? -42.546 17.880 29.705 1.00 56.88 145 LYS A N 1
ATOM 1198 C CA . LYS A 1 145 ? -41.810 19.006 30.311 1.00 56.88 145 LYS A CA 1
ATOM 1199 C C . LYS A 1 145 ? -42.510 20.337 30.005 1.00 56.88 145 LYS A C 1
ATOM 1201 O O . LYS A 1 145 ? -42.530 20.773 28.850 1.00 56.88 145 LYS A O 1
ATOM 1206 N N . PRO A 1 146 ? -43.065 21.046 31.014 1.00 51.94 146 PRO A N 1
ATOM 1207 C CA . PRO A 1 146 ? -43.781 22.296 30.798 1.00 51.94 146 PRO A CA 1
ATOM 1208 C C . PRO A 1 146 ? -42.853 23.331 30.159 1.00 51.94 146 PRO A C 1
ATOM 1210 O O . PRO A 1 146 ? -41.870 23.780 30.756 1.00 51.94 146 PRO A O 1
ATOM 1213 N N . LYS A 1 147 ? -43.187 23.724 28.924 1.00 49.03 147 LYS A N 1
ATOM 1214 C CA . LYS A 1 147 ? -42.523 24.794 28.171 1.00 49.03 147 LYS A CA 1
ATOM 1215 C C . LYS A 1 147 ? -42.470 26.062 29.027 1.00 49.03 147 LYS A C 1
ATOM 1217 O O . LYS A 1 147 ? -43.448 26.805 29.124 1.00 49.03 147 LYS A O 1
ATOM 1222 N N . LYS A 1 148 ? -41.309 26.350 29.628 1.00 54.00 148 LYS A N 1
ATOM 1223 C CA . LYS A 1 148 ? -41.031 27.652 30.248 1.00 54.00 148 LYS A CA 1
ATOM 1224 C C . LYS A 1 148 ? -41.163 28.719 29.160 1.00 54.00 148 LYS A C 1
ATOM 1226 O O . LYS A 1 148 ? -40.365 28.768 28.224 1.00 54.00 148 LYS A O 1
ATOM 1231 N N . LYS A 1 149 ? -42.205 29.550 29.272 1.00 51.81 149 LYS A N 1
ATOM 1232 C CA . LYS A 1 149 ? -42.475 30.697 28.397 1.00 51.81 149 LYS A CA 1
ATOM 1233 C C . LYS A 1 149 ? -41.208 31.552 28.282 1.00 51.81 149 LYS A C 1
ATOM 1235 O O . LYS A 1 149 ? -40.820 32.217 29.242 1.00 51.81 149 LYS A O 1
ATOM 1240 N N . LYS A 1 150 ? -40.569 31.547 27.108 1.00 48.22 150 LYS A N 1
ATOM 1241 C CA . LYS A 1 150 ? -39.539 32.531 26.754 1.00 48.22 150 LYS A CA 1
ATOM 1242 C C . LYS A 1 150 ? -40.197 33.911 26.781 1.00 48.22 150 LYS A C 1
ATOM 1244 O O . LYS A 1 150 ? -41.014 34.224 25.921 1.00 48.22 150 LYS A O 1
ATOM 1249 N N . LYS A 1 151 ? -39.872 34.709 27.802 1.00 50.31 151 LYS A N 1
ATOM 1250 C CA . LYS A 1 151 ? -40.218 36.133 27.853 1.00 50.31 151 LYS A CA 1
ATOM 1251 C C . LYS A 1 151 ? -39.566 36.832 26.658 1.00 50.31 151 LYS A C 1
ATOM 1253 O O . LYS A 1 151 ? -38.392 36.605 26.369 1.00 50.31 151 LYS A O 1
ATOM 1258 N N . GLY A 1 152 ? -40.369 37.632 25.962 1.00 44.97 152 GLY A N 1
ATOM 1259 C CA . GLY A 1 152 ? -39.990 38.356 24.757 1.00 44.97 152 GLY A CA 1
ATOM 1260 C C . GLY A 1 152 ? -38.774 39.252 24.972 1.00 44.97 152 GLY A C 1
ATOM 1261 O O . GLY A 1 152 ? -38.682 39.985 25.957 1.00 44.97 152 GLY A O 1
ATOM 1262 N N . LYS A 1 153 ? -37.848 39.187 24.015 1.00 49.12 153 LYS A N 1
ATOM 1263 C CA . LYS A 1 153 ? -36.755 40.140 23.865 1.00 49.12 153 LYS A CA 1
ATOM 1264 C C . LYS A 1 153 ? -37.365 41.418 23.288 1.00 49.12 153 LYS A C 1
ATOM 1266 O O . LYS A 1 153 ? -37.682 41.475 22.107 1.00 49.12 153 LYS A O 1
ATOM 1271 N N . LYS A 1 154 ? -37.621 42.383 24.170 1.00 47.44 154 LYS A N 1
ATOM 1272 C CA . LYS A 1 154 ? -38.095 43.726 23.833 1.00 47.44 154 LYS A CA 1
ATOM 1273 C C . LYS A 1 154 ? -36.977 44.451 23.081 1.00 47.44 154 LYS A C 1
ATOM 1275 O O . LYS A 1 154 ? -35.845 44.494 23.563 1.00 47.44 154 LYS A O 1
ATOM 1280 N N . GLU A 1 155 ? -37.307 44.980 21.911 1.00 50.66 155 GLU A N 1
ATOM 1281 C CA . GLU A 1 155 ? -36.516 45.979 21.201 1.00 50.66 155 GLU A CA 1
ATOM 1282 C C . GLU A 1 155 ? -36.213 47.154 22.140 1.00 50.66 155 GLU A C 1
ATOM 1284 O O . GLU A 1 155 ? -37.106 47.657 22.829 1.00 50.66 155 GLU A O 1
ATOM 1289 N N . LYS A 1 156 ? -34.956 47.600 22.169 1.00 47.28 156 LYS A N 1
ATOM 1290 C CA . LYS A 1 156 ? -34.609 48.932 22.659 1.00 47.28 156 LYS A CA 1
ATOM 1291 C C . LYS A 1 156 ? -33.640 49.563 21.670 1.00 47.28 156 LYS A C 1
ATOM 1293 O O . LYS A 1 156 ? -32.492 49.145 21.551 1.00 47.28 156 LYS A O 1
ATOM 1298 N N . LYS A 1 157 ? -34.190 50.522 20.936 1.00 45.78 157 LYS A N 1
ATOM 1299 C CA . LYS A 1 157 ? -33.518 51.472 20.060 1.00 45.78 157 LYS A CA 1
ATOM 1300 C C . LYS A 1 157 ? -33.120 52.697 20.900 1.00 45.78 157 LYS A C 1
ATOM 1302 O O . LYS A 1 157 ? -33.876 53.069 21.793 1.00 45.78 157 LYS A O 1
ATOM 1307 N N . GLU A 1 158 ? -31.952 53.252 20.581 1.00 44.78 158 GLU A N 1
ATOM 1308 C CA . GLU A 1 158 ? -31.501 54.649 20.750 1.00 44.78 158 GLU A CA 1
ATOM 1309 C C . GLU A 1 158 ? -31.617 55.340 22.126 1.00 44.78 158 GLU A C 1
ATOM 1311 O O . GLU A 1 158 ? -32.698 55.697 22.583 1.00 44.78 158 GLU A O 1
ATOM 1316 N N . ALA A 1 159 ? -30.452 55.641 22.714 1.00 41.81 159 ALA A N 1
ATOM 1317 C CA . ALA A 1 159 ? -30.128 56.962 23.264 1.00 41.81 159 ALA A CA 1
ATOM 1318 C C . ALA A 1 159 ? -28.603 57.069 23.462 1.00 41.81 159 ALA A C 1
ATOM 1320 O O . ALA A 1 159 ? -28.029 56.335 24.266 1.00 41.81 159 ALA A O 1
ATOM 1321 N N . GLU A 1 160 ? -27.969 57.971 22.712 1.00 46.22 160 GLU A N 1
ATOM 1322 C CA . GLU A 1 160 ? -26.648 58.527 23.014 1.00 46.22 160 GLU A CA 1
ATOM 1323 C C . GLU A 1 160 ? -26.654 59.176 24.403 1.00 46.22 160 GLU A C 1
ATOM 1325 O O . GLU A 1 160 ? -27.559 59.957 24.708 1.00 46.22 160 GLU A O 1
ATOM 1330 N N . LYS A 1 161 ? -25.613 58.927 25.206 1.00 44.19 161 LYS A N 1
ATOM 1331 C CA . LYS A 1 161 ? -24.932 59.992 25.950 1.00 44.19 161 LYS A CA 1
ATOM 1332 C C . LYS A 1 161 ? -23.568 59.526 26.453 1.00 44.19 161 LYS A C 1
ATOM 1334 O O . LYS A 1 161 ? -23.447 58.461 27.048 1.00 44.19 161 LYS A O 1
ATOM 1339 N N . GLU A 1 162 ? -22.585 60.370 26.186 1.00 49.50 162 GLU A N 1
ATOM 1340 C CA . GLU A 1 162 ? -21.197 60.347 26.633 1.00 49.50 162 GLU A CA 1
ATOM 1341 C C . GLU A 1 162 ? -21.052 60.051 28.133 1.00 49.50 162 GLU A C 1
ATOM 1343 O O . GLU A 1 162 ? -21.772 60.615 28.961 1.00 49.50 162 GLU A O 1
ATOM 1348 N N . THR A 1 163 ? -20.088 59.204 28.489 1.00 39.50 163 THR A N 1
ATOM 1349 C CA . THR A 1 163 ? -19.247 59.369 29.685 1.00 39.50 163 THR A CA 1
ATOM 1350 C C . THR A 1 163 ? -18.027 58.459 29.574 1.00 39.50 163 THR A C 1
ATOM 1352 O O . THR A 1 163 ? -18.122 57.306 29.159 1.00 39.50 163 THR A O 1
ATOM 1355 N N . GLU A 1 164 ? -16.879 59.056 29.871 1.00 47.78 164 GLU A N 1
ATOM 1356 C CA . GLU A 1 164 ? -15.547 58.471 29.896 1.00 47.78 164 GLU A CA 1
ATOM 1357 C C . GLU A 1 164 ? -15.397 57.373 30.960 1.00 47.78 164 GLU A C 1
ATOM 1359 O O . GLU A 1 164 ? -16.164 57.296 31.917 1.00 47.78 164 GLU A O 1
ATOM 1364 N N . GLU A 1 165 ? -14.293 56.637 30.802 1.00 39.38 165 GLU A N 1
ATOM 1365 C CA . GLU A 1 165 ? -13.516 55.972 31.853 1.00 39.38 165 GLU A CA 1
ATOM 1366 C C . GLU A 1 165 ? -13.748 54.461 32.055 1.00 39.38 165 GLU A C 1
ATOM 1368 O O . GLU A 1 165 ? -14.613 54.013 32.796 1.00 39.38 165 GLU A O 1
ATOM 1373 N N . GLY A 1 166 ? -12.856 53.687 31.418 1.00 43.09 166 GLY A N 1
ATOM 1374 C CA . GLY A 1 166 ? -12.263 52.470 31.977 1.00 43.09 166 GLY A CA 1
ATOM 1375 C C . GLY A 1 166 ? -13.118 51.201 31.994 1.00 43.09 166 GLY A C 1
ATOM 1376 O O . GLY A 1 166 ? -14.082 51.104 32.740 1.00 43.09 166 GLY A O 1
ATOM 1377 N N . VAL A 1 167 ? -12.673 50.188 31.240 1.00 40.66 167 VAL A N 1
ATOM 1378 C CA . VAL A 1 167 ? -12.500 48.768 31.635 1.00 40.66 167 VAL A CA 1
ATOM 1379 C C . VAL A 1 167 ? -12.449 47.894 30.369 1.00 40.66 167 VAL A C 1
ATOM 1381 O O . VAL A 1 167 ? -13.191 48.102 29.414 1.00 40.66 167 VAL A O 1
ATOM 1384 N N . GLU A 1 168 ? -11.493 46.965 30.387 1.00 47.91 168 GLU A N 1
ATOM 1385 C CA . GLU A 1 168 ? -11.112 45.953 29.393 1.00 47.91 168 GLU A CA 1
ATOM 1386 C C . GLU A 1 168 ? -12.207 45.481 28.423 1.00 47.91 168 GLU A C 1
ATOM 1388 O O . GLU A 1 168 ? -13.239 44.943 28.822 1.00 47.91 168 GLU A O 1
ATOM 1393 N N . SER A 1 169 ? -11.906 45.572 27.126 1.00 35.25 169 SER A N 1
ATOM 1394 C CA . SER A 1 169 ? -12.644 44.900 26.057 1.00 35.25 169 SER A CA 1
ATOM 1395 C C . SER A 1 169 ? -11.813 43.747 25.475 1.00 35.25 169 SER A C 1
ATOM 1397 O O . SER A 1 169 ? -11.059 43.937 24.519 1.00 35.25 169 SER A O 1
ATOM 1399 N N . GLU A 1 170 ? -11.971 42.542 26.027 1.00 41.00 170 GLU A N 1
ATOM 1400 C CA . GLU A 1 170 ? -11.777 41.292 25.281 1.00 41.00 170 GLU A CA 1
ATOM 1401 C C . GLU A 1 170 ? -13.116 40.911 24.631 1.00 41.00 170 GLU A C 1
ATOM 1403 O O . GLU A 1 170 ? -13.940 40.205 25.210 1.00 41.00 170 GLU A O 1
ATOM 1408 N N . ASP A 1 171 ? -13.354 41.404 23.414 1.00 37.06 171 ASP A N 1
ATOM 1409 C CA . ASP A 1 171 ? -14.478 40.975 22.576 1.00 37.06 171 ASP A CA 1
ATOM 1410 C C . ASP A 1 171 ? -14.042 39.794 21.691 1.00 37.06 171 ASP A C 1
ATOM 1412 O O . ASP A 1 171 ? -13.727 39.923 20.504 1.00 37.06 171 ASP A O 1
ATOM 1416 N N . GLU A 1 172 ? -14.025 38.597 22.281 1.00 42.47 172 GLU A N 1
ATOM 1417 C CA . GLU A 1 172 ? -13.876 37.345 21.542 1.00 42.47 172 GLU A CA 1
ATOM 1418 C C . GLU A 1 172 ? -15.249 36.917 20.991 1.00 42.47 172 GLU A C 1
ATOM 1420 O O . GLU A 1 172 ? -16.045 36.206 21.613 1.00 42.47 172 GLU A O 1
ATOM 1425 N N . SER A 1 173 ? -15.557 37.390 19.781 1.00 42.44 173 SER A N 1
ATOM 1426 C CA . SER A 1 173 ? -16.733 36.973 19.014 1.00 42.44 173 SER A CA 1
ATOM 1427 C C . SER A 1 173 ? -16.646 35.484 18.640 1.00 42.44 173 SER A C 1
ATOM 1429 O O . SER A 1 173 ? -16.191 35.073 17.570 1.00 42.44 173 SER A O 1
ATOM 1431 N N . THR A 1 174 ? -17.117 34.630 19.548 1.00 38.53 174 THR A N 1
ATOM 1432 C CA . THR A 1 174 ? -17.223 33.187 19.328 1.00 38.53 174 THR A CA 1
ATOM 1433 C C . THR A 1 174 ? -18.303 32.890 18.287 1.00 38.53 174 THR A C 1
ATOM 1435 O O . THR A 1 174 ? -19.501 32.757 18.552 1.00 38.53 174 THR A O 1
ATOM 1438 N N . THR A 1 175 ? -17.862 32.736 17.040 1.00 43.34 175 THR A N 1
ATOM 1439 C CA . THR A 1 175 ? -18.605 31.984 16.032 1.00 43.34 175 THR A CA 1
ATOM 1440 C C . THR A 1 175 ? -18.935 30.610 16.618 1.00 43.34 175 THR A C 1
ATOM 1442 O O . THR A 1 175 ? -18.047 29.836 16.976 1.00 43.34 175 THR A O 1
ATOM 1445 N N . LYS A 1 176 ? -20.231 30.306 16.760 1.00 49.81 176 LYS A N 1
ATOM 1446 C CA . LYS A 1 176 ? -20.724 29.001 17.219 1.00 49.81 176 LYS A CA 1
ATOM 1447 C C . LYS A 1 176 ? -20.326 27.930 16.206 1.00 49.81 176 LYS A C 1
ATOM 1449 O O . LYS A 1 176 ? -21.108 27.556 15.332 1.00 49.81 176 LYS A O 1
ATOM 1454 N N . LYS A 1 177 ? -19.094 27.427 16.320 1.00 55.56 177 LYS A N 1
ATOM 1455 C CA . LYS A 1 177 ? -18.694 26.149 15.739 1.00 55.56 177 LYS A CA 1
ATOM 1456 C C . LYS A 1 177 ? -19.708 25.138 16.254 1.00 55.56 177 LYS A C 1
ATOM 1458 O O . LYS A 1 177 ? -19.902 25.027 17.462 1.00 55.56 177 LYS A O 1
ATOM 1463 N N . LYS A 1 178 ? -20.389 24.449 15.338 1.00 57.84 178 LYS A N 1
ATOM 1464 C CA . LYS A 1 178 ? -21.177 23.258 15.658 1.00 57.84 178 LYS A CA 1
ATOM 1465 C C . LYS A 1 178 ? -20.196 22.283 16.303 1.00 57.84 178 LYS A C 1
ATOM 1467 O O . LYS A 1 178 ? -19.435 21.623 15.600 1.00 57.84 178 LYS A O 1
ATOM 1472 N N . SER A 1 179 ? -20.110 22.309 17.629 1.00 54.84 179 SER A N 1
ATOM 1473 C CA . SER A 1 179 ? -19.281 21.384 18.379 1.00 54.84 179 SER A CA 1
ATOM 1474 C C . SER A 1 179 ? -19.771 19.986 18.033 1.00 54.84 179 SER A C 1
ATOM 1476 O O . SER A 1 179 ? -20.972 19.754 17.877 1.00 54.84 179 SER A O 1
ATOM 1478 N N . ASN A 1 180 ? -18.830 19.071 17.816 1.00 64.38 180 ASN A N 1
ATOM 1479 C CA . ASN A 1 180 ? -19.123 17.668 17.568 1.00 64.38 180 ASN A CA 1
ATOM 1480 C C . ASN A 1 180 ? -19.891 17.117 18.774 1.00 64.38 180 ASN A C 1
ATOM 1482 O O . ASN A 1 180 ? -19.271 16.642 19.722 1.00 64.38 180 ASN A O 1
ATOM 1486 N N . GLY A 1 181 ? -21.226 17.175 18.742 1.00 79.25 181 GLY A N 1
ATOM 1487 C CA . GLY A 1 181 ? -22.084 16.682 19.825 1.00 79.25 181 GLY A CA 1
ATOM 1488 C C . GLY A 1 181 ? -21.781 15.226 20.180 1.00 79.25 181 GLY A C 1
ATOM 1489 O O . GLY A 1 181 ? -21.882 14.848 21.339 1.00 79.25 181 GLY A O 1
ATOM 1490 N N . VAL A 1 182 ? -21.279 14.462 19.205 1.00 73.38 182 VAL A N 1
ATOM 1491 C CA . VAL A 1 182 ? -20.789 13.086 19.357 1.00 73.38 182 VAL A CA 1
ATOM 1492 C C . VAL A 1 182 ? -19.630 12.971 20.357 1.00 73.38 182 VAL A C 1
ATOM 1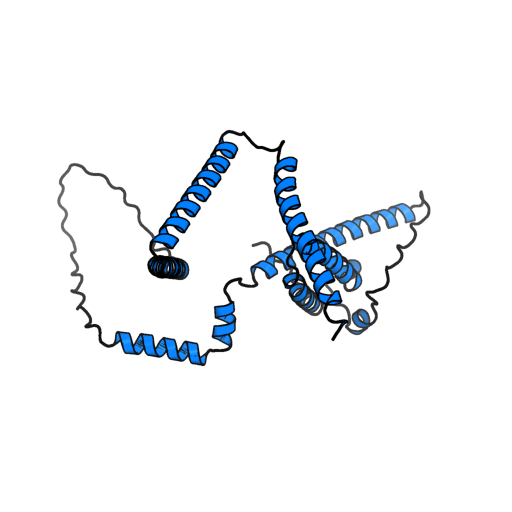494 O O . VAL A 1 182 ? -19.587 12.030 21.144 1.00 73.38 182 VAL A O 1
ATOM 1497 N N . LEU A 1 183 ? -18.682 13.915 20.358 1.00 73.38 183 LEU A N 1
ATOM 1498 C CA . LEU A 1 183 ? -17.553 13.877 21.293 1.00 73.38 183 LEU A CA 1
ATOM 1499 C C . LEU A 1 183 ? -18.021 14.193 22.717 1.00 73.38 183 LEU A C 1
ATOM 1501 O O . LEU A 1 183 ? -17.585 13.549 23.666 1.00 73.38 183 LEU A O 1
ATOM 1505 N N . THR A 1 184 ? -18.935 15.152 22.858 1.00 81.38 184 THR A N 1
ATOM 1506 C CA . THR A 1 184 ? -19.510 15.525 24.154 1.00 81.38 184 THR A CA 1
ATOM 1507 C C . THR A 1 184 ? -20.365 14.396 24.732 1.00 81.38 184 THR A C 1
ATOM 1509 O O . THR A 1 184 ? -20.235 14.091 25.915 1.00 81.38 184 THR A O 1
ATOM 1512 N N . SER A 1 185 ? -21.178 13.722 23.908 1.00 77.69 185 SER A N 1
ATOM 1513 C CA . SER A 1 185 ? -21.963 12.560 24.342 1.00 77.69 185 SER A CA 1
ATOM 1514 C C . SER A 1 185 ? -21.072 11.379 24.728 1.00 77.69 185 SER A C 1
ATOM 1516 O O . SER A 1 185 ? -21.327 10.729 25.737 1.00 77.69 185 SER A O 1
ATOM 1518 N N . TYR A 1 186 ? -19.988 11.133 23.984 1.00 80.25 186 TYR A N 1
ATOM 1519 C CA . TYR A 1 186 ? -19.019 10.092 24.332 1.00 80.25 186 TYR A CA 1
ATOM 1520 C C . TYR A 1 186 ? -18.312 10.388 25.662 1.00 80.25 186 TYR A C 1
ATOM 1522 O O . TYR A 1 186 ? -18.230 9.522 26.527 1.00 80.25 186 TYR A O 1
ATOM 1530 N N . GLN A 1 187 ? -17.861 11.630 25.869 1.00 86.38 187 GLN A N 1
ATOM 1531 C CA . GLN A 1 187 ? -17.251 12.045 27.136 1.00 86.38 187 GLN A CA 1
ATOM 1532 C C . GLN A 1 187 ? -18.213 11.908 28.322 1.00 86.38 187 GLN A C 1
ATOM 1534 O O . GLN A 1 187 ? -17.775 11.527 29.405 1.00 86.38 187 GLN A O 1
ATOM 1539 N N . ALA A 1 188 ? -19.502 12.204 28.134 1.00 88.38 188 ALA A N 1
ATOM 1540 C CA . ALA A 1 188 ? -20.513 12.012 29.170 1.00 88.38 188 ALA A CA 1
ATOM 1541 C C . ALA A 1 188 ? -20.692 10.527 29.523 1.00 88.38 188 ALA A C 1
ATOM 1543 O O . ALA A 1 188 ? -20.714 10.190 30.702 1.00 88.38 188 ALA A O 1
ATOM 1544 N N . LEU A 1 189 ? -20.730 9.645 28.518 1.00 91.75 189 LEU A N 1
ATOM 1545 C CA . LEU A 1 189 ? -20.865 8.202 28.723 1.00 91.75 189 LEU A CA 1
ATOM 1546 C C . LEU A 1 189 ? -19.646 7.603 29.438 1.00 91.75 189 LEU A C 1
ATOM 1548 O O . LEU A 1 189 ? -19.804 6.844 30.388 1.00 91.75 189 LEU A O 1
ATOM 1552 N N . CYS A 1 190 ? -18.423 7.991 29.057 1.00 89.12 190 CYS A N 1
ATOM 1553 C CA . CYS A 1 190 ? -17.219 7.546 29.767 1.00 89.12 190 CYS A CA 1
ATOM 1554 C C . CYS A 1 190 ? -17.212 7.993 31.234 1.00 89.12 190 CYS A C 1
ATOM 1556 O O . CYS A 1 190 ? -16.782 7.232 32.095 1.00 89.12 190 CYS A O 1
ATOM 1558 N N . LYS A 1 191 ? -17.692 9.209 31.528 1.00 94.12 191 LYS A N 1
ATOM 1559 C CA . LYS A 1 191 ? -17.821 9.689 32.909 1.00 94.12 191 LYS A CA 1
ATOM 1560 C C . LYS A 1 191 ? -18.864 8.892 33.686 1.00 94.12 191 LYS A C 1
ATOM 1562 O O . LYS A 1 191 ? -18.562 8.454 34.788 1.00 94.12 191 LYS A O 1
ATOM 1567 N N . SER A 1 192 ? -20.040 8.650 33.105 1.00 93.19 192 SER A N 1
ATOM 1568 C CA . SER A 1 192 ? -21.094 7.903 33.796 1.00 93.19 192 SER A CA 1
ATOM 1569 C C . SER A 1 192 ? -20.719 6.442 34.036 1.00 93.19 192 SER A C 1
ATOM 1571 O O . SER A 1 192 ? -21.074 5.894 35.069 1.00 93.19 192 SER A O 1
ATOM 1573 N N . GLU A 1 193 ? -20.003 5.797 33.110 1.00 94.50 193 GLU A N 1
ATOM 1574 C CA . GLU A 1 193 ? -19.480 4.441 33.333 1.00 94.50 193 GLU A CA 1
ATOM 1575 C C . GLU A 1 193 ? -18.367 4.426 34.387 1.00 94.50 193 GLU A C 1
ATOM 1577 O O . GLU A 1 193 ? -18.331 3.530 35.224 1.00 94.50 193 GLU A O 1
ATOM 1582 N N . PHE A 1 194 ? -17.503 5.445 34.414 1.00 96.81 194 PHE A N 1
ATOM 1583 C CA . PHE A 1 194 ? -16.468 5.551 35.440 1.00 96.81 194 PHE A CA 1
ATOM 1584 C C . PHE A 1 194 ? -17.052 5.745 36.848 1.00 96.81 194 PHE A C 1
ATOM 1586 O O . PHE A 1 194 ? -16.559 5.158 37.804 1.00 96.81 194 PHE A O 1
ATOM 1593 N N . GLU A 1 195 ? -18.120 6.533 36.978 1.00 97.12 195 GLU A N 1
ATOM 1594 C CA . GLU A 1 195 ? -18.808 6.768 38.255 1.00 97.12 195 GLU A CA 1
ATOM 1595 C C . GLU A 1 195 ? -19.523 5.523 38.801 1.00 97.12 195 GLU A C 1
ATOM 1597 O O . GLU A 1 195 ? -19.729 5.432 40.010 1.00 97.12 195 GLU A O 1
ATOM 1602 N N . LYS A 1 196 ? -19.879 4.562 37.936 1.00 97.25 196 LYS A N 1
ATOM 1603 C CA . LYS A 1 196 ? -20.488 3.282 38.334 1.00 97.25 196 LYS A CA 1
ATOM 1604 C C . LYS A 1 196 ? -19.479 2.261 38.865 1.00 97.25 196 LYS A C 1
ATOM 1606 O O . LYS A 1 196 ? -19.910 1.286 39.474 1.00 97.25 196 LYS A O 1
ATOM 1611 N N . LEU A 1 197 ? -18.181 2.442 38.606 1.00 96.19 197 LEU A N 1
ATOM 1612 C CA . LEU A 1 197 ? -17.135 1.539 39.098 1.00 96.19 197 LEU A CA 1
ATOM 1613 C C . LEU A 1 197 ? -17.020 1.633 40.618 1.00 96.19 197 LEU A C 1
ATOM 1615 O O . LEU A 1 197 ? -17.265 2.693 41.203 1.00 96.19 197 LEU A O 1
ATOM 1619 N N . ASP A 1 198 ? -16.568 0.552 41.246 1.00 98.31 198 ASP A N 1
ATOM 1620 C CA . ASP A 1 198 ? -16.317 0.565 42.680 1.00 98.31 198 ASP A CA 1
ATOM 1621 C C . ASP A 1 198 ? -15.218 1.585 43.040 1.00 98.31 198 ASP A C 1
ATOM 1623 O O . ASP A 1 198 ? -14.273 1.796 42.269 1.00 98.31 198 ASP A O 1
ATOM 1627 N N . PRO A 1 199 ? -15.277 2.223 44.227 1.00 98.00 199 PRO A N 1
ATOM 1628 C CA . PRO A 1 199 ? -14.304 3.244 44.616 1.00 98.00 199 PRO A CA 1
ATOM 1629 C C . PRO A 1 199 ? -12.846 2.760 44.611 1.00 98.00 199 PRO A C 1
ATOM 1631 O O . PRO A 1 199 ? -11.942 3.569 44.389 1.00 98.00 199 PRO A O 1
ATOM 1634 N N . SER A 1 200 ? -12.603 1.463 44.846 1.00 97.38 200 SER A N 1
ATOM 1635 C CA . SER A 1 200 ? -11.262 0.873 44.754 1.00 97.38 200 SER A CA 1
ATOM 1636 C C . SER A 1 200 ? -10.752 0.857 43.315 1.00 97.38 200 SER A C 1
ATOM 1638 O O . SER A 1 200 ? -9.642 1.316 43.063 1.00 97.38 200 SER A O 1
ATOM 1640 N N . GLU A 1 201 ? -11.578 0.424 42.362 1.00 96.06 201 GLU A N 1
ATOM 1641 C CA . GLU A 1 201 ? -11.222 0.396 40.942 1.00 96.06 201 GLU A CA 1
ATOM 1642 C C . GLU A 1 201 ? -11.031 1.817 40.406 1.00 96.06 201 GLU A C 1
ATOM 1644 O O . GLU A 1 201 ? -10.048 2.105 39.725 1.00 96.06 201 GLU A O 1
ATOM 1649 N N . GLN A 1 202 ? -11.915 2.753 40.773 1.00 97.44 202 GLN A N 1
ATOM 1650 C CA . GLN A 1 202 ? -11.751 4.161 40.403 1.00 97.44 202 GLN A CA 1
ATOM 1651 C C . GLN A 1 202 ? -10.404 4.728 40.867 1.00 97.44 202 GLN A C 1
ATOM 1653 O O . GLN A 1 202 ? -9.811 5.556 40.171 1.00 97.44 202 GLN A O 1
ATOM 1658 N N . LYS A 1 203 ? -9.924 4.310 42.045 1.00 97.81 203 LYS A N 1
ATOM 1659 C CA . LYS A 1 203 ? -8.626 4.727 42.576 1.00 97.81 203 LYS A CA 1
ATOM 1660 C C . LYS A 1 203 ? -7.477 4.152 41.747 1.00 97.81 203 LYS A C 1
ATOM 1662 O O . LYS A 1 203 ? -6.614 4.919 41.331 1.00 97.81 203 LYS A O 1
ATOM 1667 N N . GLU A 1 204 ? -7.513 2.859 41.433 1.00 96.12 204 GLU A N 1
ATOM 1668 C CA . GLU A 1 204 ? -6.504 2.206 40.586 1.00 96.12 204 GLU A CA 1
ATOM 1669 C C . GLU A 1 204 ? -6.411 2.860 39.201 1.00 96.12 204 GLU A C 1
ATOM 1671 O O . GLU A 1 204 ? -5.321 3.175 38.724 1.00 96.12 204 GLU A O 1
ATOM 1676 N N . TRP A 1 205 ? -7.551 3.149 38.568 1.00 95.69 205 TRP A N 1
ATOM 1677 C CA . TRP A 1 205 ? -7.583 3.820 37.266 1.00 95.69 205 TRP A CA 1
ATOM 1678 C C . TRP A 1 205 ? -7.049 5.256 37.316 1.00 95.69 205 TRP A C 1
ATOM 1680 O O . TRP A 1 205 ? -6.405 5.699 36.360 1.00 95.69 205 TRP A O 1
ATOM 1690 N N . LYS A 1 206 ? -7.286 5.989 38.413 1.00 97.19 206 LYS A N 1
ATOM 1691 C CA . LYS A 1 206 ? -6.709 7.327 38.623 1.00 97.19 206 LYS A CA 1
ATOM 1692 C C . LYS A 1 206 ? -5.192 7.256 38.777 1.00 97.19 206 LYS A C 1
ATOM 1694 O O . LYS A 1 206 ? -4.497 7.977 38.067 1.00 97.19 206 LYS A O 1
ATOM 1699 N N . GLU A 1 207 ? -4.692 6.350 39.615 1.00 97.19 207 GLU A N 1
ATOM 1700 C CA . GLU A 1 207 ? -3.252 6.136 39.818 1.00 97.19 207 GLU A CA 1
ATOM 1701 C C . GLU A 1 207 ? -2.558 5.725 38.505 1.00 97.19 207 GLU A C 1
ATOM 1703 O O . GLU A 1 207 ? -1.527 6.289 38.130 1.00 97.19 207 GLU A O 1
ATOM 1708 N N . LEU A 1 208 ? -3.162 4.813 37.733 1.00 92.94 208 LEU A N 1
ATOM 1709 C CA . LEU A 1 208 ? -2.657 4.410 36.417 1.00 92.94 208 LEU A CA 1
ATOM 1710 C C . LEU A 1 208 ? -2.653 5.583 35.420 1.00 92.94 208 LEU A C 1
ATOM 1712 O O . LEU A 1 208 ? -1.724 5.735 34.620 1.00 92.94 208 LEU A O 1
ATOM 1716 N N . GLY A 1 209 ? -3.698 6.413 35.455 1.00 92.12 209 GLY A N 1
ATOM 1717 C CA . GLY A 1 209 ? -3.820 7.616 34.637 1.00 92.12 209 GLY A CA 1
ATOM 1718 C C . GLY A 1 209 ? -2.728 8.640 34.940 1.00 92.12 209 GLY A C 1
ATOM 1719 O O . GLY A 1 209 ? -2.103 9.154 34.009 1.00 92.12 209 GLY A O 1
ATOM 1720 N N . GLU A 1 210 ? -2.458 8.890 36.221 1.00 95.25 210 GLU A N 1
ATOM 1721 C CA . GLU A 1 210 ? -1.392 9.780 36.689 1.00 95.25 210 GLU A CA 1
ATOM 1722 C C . GLU A 1 210 ? -0.007 9.267 36.290 1.00 95.25 210 GLU A C 1
ATOM 1724 O O . GLU A 1 210 ? 0.791 10.032 35.747 1.00 95.25 210 GLU A O 1
ATOM 1729 N N . LEU A 1 211 ? 0.257 7.967 36.449 1.00 93.06 211 LEU A N 1
ATOM 1730 C CA . LEU A 1 211 ? 1.528 7.354 36.055 1.00 93.06 211 LEU A CA 1
ATOM 1731 C C . LEU A 1 211 ? 1.766 7.475 34.542 1.00 93.06 211 LEU A C 1
ATOM 1733 O O . LEU A 1 211 ? 2.852 7.846 34.093 1.00 93.06 211 LEU A O 1
ATOM 1737 N N . ASN A 1 212 ? 0.732 7.228 33.734 1.00 87.94 212 ASN A N 1
ATOM 1738 C CA . ASN A 1 212 ? 0.812 7.361 32.280 1.00 87.94 212 ASN A CA 1
ATOM 1739 C C . ASN A 1 212 ? 0.994 8.828 31.850 1.00 87.94 212 ASN A C 1
ATOM 1741 O O . ASN A 1 212 ? 1.734 9.115 30.906 1.00 87.94 212 ASN A O 1
ATOM 1745 N N . LEU A 1 213 ? 0.342 9.767 32.545 1.00 92.00 213 LEU A N 1
ATOM 1746 C CA . LEU A 1 213 ? 0.508 11.200 32.308 1.00 92.00 213 LEU A CA 1
ATOM 1747 C C . LEU A 1 213 ? 1.926 11.666 32.659 1.00 92.00 213 LEU A C 1
ATOM 1749 O O . LEU A 1 213 ? 2.535 12.362 31.848 1.00 92.00 213 LEU A O 1
ATOM 1753 N N . ALA A 1 214 ? 2.462 11.241 33.806 1.00 94.00 214 ALA A N 1
ATOM 1754 C CA . ALA A 1 214 ? 3.828 11.530 34.232 1.00 94.00 214 ALA A CA 1
ATOM 1755 C C . ALA A 1 214 ? 4.839 11.016 33.200 1.00 94.00 214 ALA A C 1
ATOM 1757 O O . ALA A 1 214 ? 5.596 11.812 32.645 1.00 94.00 214 ALA A O 1
ATOM 1758 N N . HIS A 1 215 ? 4.746 9.739 32.818 1.00 87.44 215 HIS A N 1
ATOM 1759 C CA . HIS A 1 215 ? 5.613 9.134 31.805 1.00 87.44 215 HIS A CA 1
ATOM 1760 C C . HIS A 1 215 ? 5.550 9.878 30.460 1.00 87.44 215 HIS A C 1
ATOM 1762 O O . HIS A 1 215 ? 6.575 10.203 29.861 1.00 87.44 215 HIS A O 1
ATOM 1768 N N . LYS A 1 216 ? 4.346 10.220 29.981 1.00 86.50 216 LYS A N 1
ATOM 1769 C CA . LYS A 1 216 ? 4.200 11.013 28.749 1.00 86.50 216 LYS A CA 1
ATOM 1770 C C . LYS A 1 216 ? 4.805 12.404 28.894 1.00 86.50 216 LYS A C 1
ATOM 1772 O O . LYS A 1 216 ? 5.455 12.868 27.963 1.00 86.50 216 LYS A O 1
ATOM 1777 N N . SER A 1 217 ? 4.592 13.074 30.025 1.00 91.56 217 SER A N 1
ATOM 1778 C CA . SER A 1 217 ? 5.154 14.403 30.270 1.00 91.56 217 SER A CA 1
ATOM 1779 C C . SER A 1 217 ? 6.685 14.370 30.279 1.00 91.56 217 SER A C 1
ATOM 1781 O O . SER A 1 217 ? 7.303 15.195 29.611 1.00 91.56 217 SER A O 1
ATOM 1783 N N . GLU A 1 218 ? 7.297 13.359 30.901 1.00 91.94 218 GLU A N 1
ATOM 1784 C CA . GLU A 1 218 ? 8.742 13.132 30.871 1.00 91.94 218 GLU A CA 1
ATOM 1785 C C . GLU A 1 218 ? 9.239 12.939 29.438 1.00 91.94 218 GLU A C 1
ATOM 1787 O O . GLU A 1 218 ? 10.145 13.655 29.006 1.00 91.94 218 GLU A O 1
ATOM 1792 N N . MET A 1 219 ? 8.583 12.073 28.654 1.00 82.69 219 MET A N 1
ATOM 1793 C CA . MET A 1 219 ? 8.899 11.897 27.232 1.00 82.69 219 MET A CA 1
ATOM 1794 C C . MET A 1 219 ? 8.832 13.215 26.452 1.00 82.69 219 MET A C 1
ATOM 1796 O O . MET A 1 219 ? 9.748 13.528 25.691 1.00 82.69 219 MET A O 1
ATO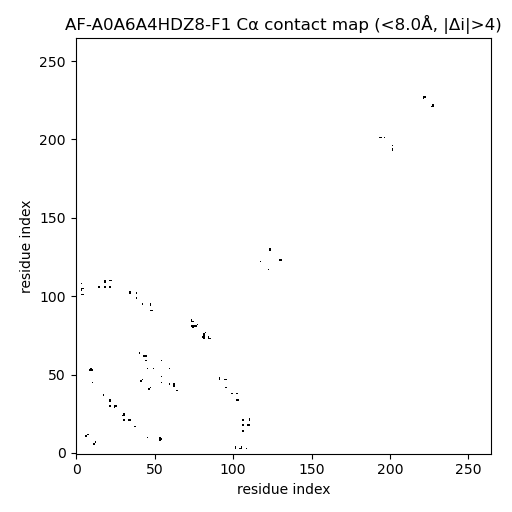M 1800 N N . TYR A 1 220 ? 7.776 14.013 26.643 1.00 83.88 220 TYR A N 1
ATOM 1801 C CA . TYR A 1 220 ? 7.655 15.315 25.984 1.00 83.88 220 TYR A CA 1
ATOM 1802 C C . TYR A 1 220 ? 8.776 16.269 26.406 1.00 83.88 220 TYR A C 1
ATOM 1804 O O . TYR A 1 220 ? 9.350 16.936 25.547 1.00 83.88 220 TYR A O 1
ATOM 1812 N N . THR A 1 221 ? 9.137 16.309 27.691 1.00 91.62 221 THR A N 1
ATOM 1813 C CA . THR A 1 221 ? 10.249 17.149 28.163 1.00 91.62 221 THR A CA 1
ATOM 1814 C C . THR A 1 221 ? 11.609 16.693 27.636 1.00 91.62 221 THR A C 1
ATOM 1816 O O . THR A 1 221 ? 12.455 17.534 27.339 1.00 91.62 221 THR A O 1
ATOM 1819 N N . ALA A 1 222 ? 11.827 15.387 27.466 1.00 84.19 222 ALA A N 1
ATOM 1820 C CA . ALA A 1 222 ? 13.046 14.850 26.865 1.00 84.19 222 ALA A CA 1
ATOM 1821 C C . ALA A 1 222 ? 13.161 15.262 25.388 1.00 84.19 222 ALA A C 1
ATOM 1823 O O . ALA A 1 222 ? 14.221 15.710 24.944 1.00 84.19 222 ALA A O 1
ATOM 1824 N N . ILE A 1 223 ? 12.046 15.205 24.647 1.00 77.75 223 ILE A N 1
ATOM 1825 C CA . ILE A 1 223 ? 11.974 15.665 23.254 1.00 77.75 223 ILE A CA 1
ATOM 1826 C C . ILE A 1 223 ? 12.278 17.167 23.160 1.00 77.75 223 ILE A C 1
ATOM 1828 O O . ILE A 1 223 ? 13.100 17.569 22.337 1.00 77.75 223 ILE A O 1
ATOM 1832 N N . THR A 1 224 ? 11.658 18.006 23.998 1.00 82.44 224 THR A N 1
ATOM 1833 C CA . THR A 1 224 ? 11.843 19.468 23.926 1.00 82.44 224 THR A CA 1
ATOM 1834 C C . THR A 1 224 ? 13.229 19.922 24.371 1.00 82.44 224 THR A C 1
ATOM 1836 O O . THR A 1 224 ? 13.738 20.910 23.849 1.00 82.44 224 THR A O 1
ATOM 1839 N N . LYS A 1 225 ? 13.879 19.185 25.277 1.00 91.69 225 LYS A N 1
ATOM 1840 C CA . LYS A 1 225 ? 15.271 19.431 25.685 1.00 91.69 225 LYS A CA 1
ATOM 1841 C C . LYS A 1 225 ? 16.306 18.946 24.664 1.00 91.69 225 LYS A C 1
ATOM 1843 O O . LYS A 1 225 ? 17.501 19.059 24.922 1.00 91.69 225 LYS A O 1
ATOM 1848 N N . GLY A 1 226 ? 15.885 18.378 23.531 1.00 77.75 226 GLY A N 1
ATOM 1849 C CA . GLY A 1 226 ? 16.804 17.818 22.538 1.00 77.75 226 GLY A CA 1
ATOM 1850 C C . GLY A 1 226 ? 17.536 16.561 23.021 1.00 77.75 226 GLY A C 1
ATOM 1851 O O . GLY A 1 226 ? 18.414 16.065 22.317 1.00 77.75 226 GLY A O 1
ATOM 1852 N N . GLN A 1 227 ? 17.142 15.996 24.171 1.00 73.12 227 GLN A N 1
ATOM 1853 C CA . GLN A 1 227 ? 17.532 14.657 24.615 1.00 73.12 227 GLN A CA 1
ATOM 1854 C C . GLN A 1 227 ? 16.743 13.634 23.803 1.00 73.12 227 GLN A C 1
ATOM 1856 O O . GLN A 1 227 ? 15.913 12.873 24.296 1.00 73.12 227 GLN A O 1
ATOM 1861 N N . THR A 1 228 ? 16.967 13.650 22.497 1.00 53.12 228 THR A N 1
ATOM 1862 C CA . THR A 1 228 ? 16.460 12.591 21.654 1.00 53.12 228 THR A CA 1
ATOM 1863 C C . THR A 1 228 ? 17.273 11.339 21.963 1.00 53.12 228 THR A C 1
ATOM 1865 O O . THR A 1 228 ? 18.468 11.264 21.688 1.00 53.12 228 THR A O 1
ATOM 1868 N N . MET A 1 229 ? 16.620 10.342 22.560 1.00 51.53 229 MET A N 1
ATOM 1869 C CA . MET A 1 229 ? 17.134 8.983 22.771 1.00 51.53 229 MET A CA 1
ATOM 1870 C C . MET A 1 229 ? 17.329 8.244 21.425 1.00 51.53 229 MET A C 1
ATOM 1872 O O . MET A 1 229 ? 16.993 7.069 21.293 1.00 51.53 229 MET A O 1
ATOM 1876 N N . TYR A 1 230 ? 17.856 8.908 20.388 1.00 53.31 230 TYR A N 1
ATOM 1877 C CA . TYR A 1 230 ? 18.137 8.297 19.083 1.00 53.31 230 TYR A CA 1
ATOM 1878 C C . TYR A 1 230 ? 19.281 7.268 19.147 1.00 53.31 230 TYR A C 1
ATOM 1880 O O . TYR A 1 230 ? 19.489 6.549 18.177 1.00 53.31 230 TYR A O 1
ATOM 1888 N N . GLY A 1 231 ? 19.961 7.130 20.294 1.00 53.06 231 GLY A N 1
ATOM 1889 C CA . GLY A 1 231 ? 20.971 6.094 20.547 1.00 53.06 231 GLY A CA 1
ATOM 1890 C C . GLY A 1 231 ? 20.493 4.848 21.311 1.00 53.06 231 GLY A C 1
ATOM 1891 O O . GLY A 1 231 ? 21.208 3.856 21.303 1.00 53.06 231 GLY A O 1
ATOM 1892 N N . GLN A 1 232 ? 19.308 4.856 21.941 1.00 50.88 232 GLN A N 1
ATOM 1893 C CA . GLN A 1 232 ? 18.815 3.733 22.772 1.00 50.88 232 GLN A CA 1
ATOM 1894 C C . GLN A 1 232 ? 17.485 3.122 22.302 1.00 50.88 232 GLN A C 1
ATOM 1896 O O . GLN A 1 232 ? 16.918 2.253 22.962 1.00 50.88 232 GLN A O 1
ATOM 1901 N N . SER A 1 233 ? 16.991 3.505 21.122 1.00 51.44 233 SER A N 1
ATOM 1902 C CA . SER A 1 233 ? 15.782 2.889 20.549 1.00 51.44 233 SER A CA 1
ATOM 1903 C C . SER A 1 233 ? 15.949 1.398 20.198 1.00 51.44 233 SER A C 1
ATOM 1905 O O . SER A 1 233 ? 14.949 0.688 20.116 1.00 51.44 233 SER A O 1
ATOM 1907 N N . GLY A 1 234 ? 17.188 0.904 20.062 1.00 51.72 234 GLY A N 1
ATOM 1908 C CA . GLY A 1 234 ? 17.481 -0.526 19.906 1.00 51.72 234 GLY A CA 1
ATOM 1909 C C . GLY A 1 234 ? 17.354 -1.327 21.208 1.00 51.72 234 GLY A C 1
ATOM 1910 O O . GLY A 1 234 ? 16.826 -2.431 21.196 1.00 51.72 234 GLY A O 1
ATOM 1911 N N . GLU A 1 235 ? 17.755 -0.759 22.349 1.00 53.75 235 GLU A N 1
ATOM 1912 C CA . GLU A 1 235 ? 17.707 -1.457 23.646 1.00 53.75 235 GLU A CA 1
ATOM 1913 C C . GLU A 1 235 ? 16.327 -1.404 24.312 1.00 53.75 235 GLU A C 1
ATOM 1915 O O . GLU A 1 235 ? 16.041 -2.230 25.169 1.00 53.75 235 GLU A O 1
ATOM 1920 N N . PHE A 1 236 ? 15.445 -0.475 23.925 1.00 53.78 236 PHE A N 1
ATOM 1921 C CA . PHE A 1 236 ? 14.091 -0.391 24.491 1.00 53.78 236 PHE A CA 1
ATOM 1922 C C . PHE A 1 236 ? 13.093 -1.346 23.819 1.00 53.78 236 PHE A C 1
ATOM 1924 O O . PHE A 1 236 ? 12.177 -1.856 24.464 1.00 53.78 236 PHE A O 1
ATOM 1931 N N . ALA A 1 237 ? 13.259 -1.614 22.520 1.00 55.50 237 ALA A N 1
ATOM 1932 C CA . ALA A 1 237 ? 12.377 -2.535 21.813 1.00 55.50 237 ALA A CA 1
ATOM 1933 C C . ALA A 1 237 ? 12.654 -3.993 22.206 1.00 55.50 237 ALA A C 1
ATOM 1935 O O . ALA A 1 237 ? 11.708 -4.766 22.338 1.00 55.50 237 ALA A O 1
ATOM 1936 N N . GLN A 1 238 ? 13.920 -4.360 22.438 1.00 62.19 238 GLN A N 1
ATOM 1937 C CA . GLN A 1 238 ? 14.317 -5.747 22.693 1.00 62.19 238 GLN A CA 1
ATOM 1938 C C . GLN A 1 238 ? 13.633 -6.370 23.926 1.00 62.19 238 GLN A C 1
ATOM 1940 O O . GLN A 1 238 ? 12.989 -7.392 23.746 1.00 62.19 238 GLN A O 1
ATOM 1945 N N . PRO A 1 239 ? 13.636 -5.769 25.134 1.00 69.69 239 PRO A N 1
ATOM 1946 C CA . PRO A 1 239 ? 13.042 -6.387 26.322 1.00 69.69 239 PRO A CA 1
ATOM 1947 C C . PRO A 1 239 ? 11.524 -6.551 26.209 1.00 69.69 239 PRO A C 1
ATOM 1949 O O . PRO A 1 239 ? 10.970 -7.560 26.636 1.00 69.69 239 PRO A O 1
ATOM 1952 N N . VAL A 1 240 ? 10.833 -5.582 25.597 1.00 62.59 240 VAL A N 1
ATOM 1953 C CA . VAL A 1 240 ? 9.383 -5.666 25.358 1.00 62.59 240 VAL A CA 1
ATOM 1954 C C . VAL A 1 240 ? 9.079 -6.736 24.308 1.00 62.59 240 VAL A C 1
ATOM 1956 O O . VAL A 1 240 ? 8.152 -7.525 24.484 1.00 62.59 240 VAL A O 1
ATOM 1959 N N . LEU A 1 2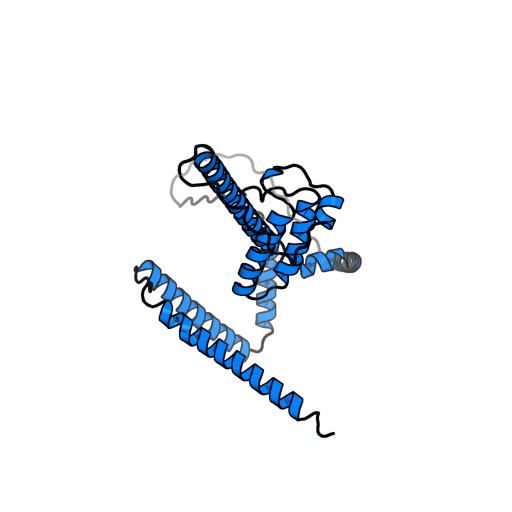41 ? 9.872 -6.804 23.235 1.00 67.31 241 LEU A N 1
ATOM 1960 C CA . LEU A 1 241 ? 9.759 -7.845 22.215 1.00 67.31 241 LEU A CA 1
ATOM 1961 C C . LEU A 1 241 ? 10.144 -9.229 22.754 1.00 67.31 241 LEU A C 1
ATOM 1963 O O . LEU A 1 241 ? 9.517 -10.203 22.352 1.00 67.31 241 LEU A O 1
ATOM 1967 N N . ASP A 1 242 ? 11.087 -9.323 23.690 1.00 74.00 242 ASP A N 1
ATOM 1968 C CA . ASP A 1 242 ? 11.519 -10.559 24.343 1.00 74.00 242 ASP A CA 1
ATOM 1969 C C . ASP A 1 242 ? 10.458 -11.068 25.321 1.00 74.00 242 ASP A C 1
ATOM 1971 O O . ASP A 1 242 ? 10.127 -12.249 25.280 1.00 74.00 242 ASP A O 1
ATOM 1975 N N . VAL A 1 243 ? 9.821 -10.192 26.109 1.00 76.12 243 VAL A N 1
ATOM 1976 C CA . VAL A 1 243 ? 8.665 -10.557 26.951 1.00 76.12 243 VAL A CA 1
ATOM 1977 C C . VAL A 1 243 ? 7.480 -11.004 26.088 1.00 76.12 243 VAL A C 1
ATOM 1979 O O . VAL A 1 243 ? 6.839 -12.015 26.382 1.00 76.12 243 VAL A O 1
ATOM 1982 N N . ILE A 1 244 ? 7.202 -10.305 24.979 1.00 69.62 244 ILE A N 1
ATOM 1983 C CA . ILE A 1 244 ? 6.167 -10.715 24.017 1.00 69.62 244 ILE A CA 1
ATOM 1984 C C . ILE A 1 244 ? 6.531 -12.060 23.369 1.00 69.62 244 ILE A C 1
ATOM 1986 O O . ILE A 1 244 ? 5.654 -12.915 23.216 1.00 69.62 244 ILE A O 1
ATOM 1990 N N . ALA A 1 245 ? 7.803 -12.279 23.023 1.00 74.75 245 ALA A N 1
ATOM 1991 C CA . ALA A 1 245 ? 8.306 -13.518 22.435 1.00 74.75 245 ALA A CA 1
ATOM 1992 C C . ALA A 1 245 ? 8.288 -14.693 23.426 1.00 74.75 245 ALA A C 1
ATOM 1994 O O . ALA A 1 245 ? 7.949 -15.808 23.035 1.00 74.75 245 ALA A O 1
ATOM 1995 N N . GLU A 1 246 ? 8.600 -14.479 24.704 1.00 73.25 246 GLU A N 1
ATOM 1996 C CA . GLU A 1 246 ? 8.482 -15.496 25.754 1.00 73.25 246 GLU A CA 1
ATOM 1997 C C . GLU A 1 246 ? 7.021 -15.854 26.031 1.00 73.25 246 GLU A C 1
ATOM 1999 O O . GLU A 1 246 ? 6.685 -17.040 26.093 1.00 73.25 246 GLU A O 1
ATOM 2004 N N . LEU A 1 247 ? 6.124 -14.865 26.099 1.00 69.06 247 LEU A N 1
ATOM 2005 C CA . LEU A 1 247 ? 4.684 -15.099 26.244 1.00 69.06 247 LEU A CA 1
ATOM 2006 C C . LEU A 1 247 ? 4.107 -15.880 25.053 1.00 69.06 247 LEU A C 1
ATOM 2008 O O . LEU A 1 247 ? 3.295 -16.791 25.239 1.00 69.06 247 LEU A O 1
ATOM 2012 N N . THR A 1 248 ? 4.562 -15.595 23.829 1.00 68.81 248 THR A N 1
ATOM 2013 C CA . THR A 1 248 ? 4.131 -16.343 22.635 1.00 68.81 248 THR A CA 1
ATOM 2014 C C . THR A 1 248 ? 4.770 -17.732 22.528 1.00 68.81 248 THR A C 1
ATOM 2016 O O . THR A 1 248 ? 4.068 -18.685 22.185 1.00 68.81 248 THR A O 1
ATOM 2019 N N . ARG A 1 249 ? 6.047 -17.915 22.896 1.00 63.81 249 ARG A N 1
ATOM 2020 C CA . ARG A 1 249 ? 6.693 -19.247 22.941 1.00 63.81 249 ARG A CA 1
ATOM 2021 C C . ARG A 1 249 ? 6.131 -20.140 24.053 1.00 63.81 249 ARG A C 1
ATOM 2023 O O . ARG A 1 249 ? 5.995 -21.348 23.853 1.00 63.81 249 ARG A O 1
ATOM 2030 N N . GLY A 1 250 ? 5.768 -19.569 25.203 1.00 54.41 250 GLY A N 1
ATOM 2031 C CA . GLY A 1 250 ? 5.128 -20.285 26.310 1.00 54.41 250 GLY A CA 1
ATOM 2032 C C . GLY A 1 250 ? 3.717 -20.777 25.972 1.00 54.41 250 GLY A C 1
ATOM 2033 O O .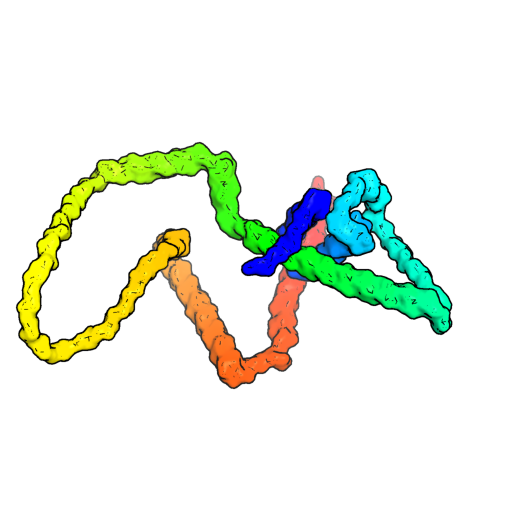 GLY A 1 250 ? 3.330 -21.870 26.391 1.00 54.41 250 GLY A O 1
ATOM 2034 N N . SER A 1 251 ? 2.978 -20.021 25.154 1.00 47.22 251 SER A N 1
ATOM 2035 C CA . SER A 1 251 ? 1.656 -20.414 24.645 1.00 47.22 251 SER A CA 1
ATOM 2036 C C . SER A 1 251 ? 1.734 -21.616 23.689 1.00 47.22 251 SER A C 1
ATOM 2038 O O . SER A 1 251 ? 0.942 -22.553 23.803 1.00 47.22 251 SER A O 1
ATOM 2040 N N . LEU A 1 252 ? 2.763 -21.672 22.830 1.00 47.22 252 LEU A N 1
ATOM 2041 C CA . LEU A 1 252 ? 2.964 -22.799 21.908 1.00 47.22 252 LEU A CA 1
ATOM 2042 C C . LEU A 1 252 ? 3.338 -24.113 22.622 1.00 47.22 252 LEU A C 1
ATOM 2044 O O . LEU A 1 252 ? 2.911 -25.185 22.196 1.00 47.22 252 LEU A O 1
ATOM 2048 N N . ARG A 1 253 ? 4.089 -24.064 23.735 1.00 50.00 253 ARG A N 1
ATOM 2049 C CA . ARG A 1 253 ? 4.389 -25.281 24.519 1.00 50.00 253 ARG A CA 1
ATOM 2050 C C . ARG A 1 253 ? 3.179 -25.827 25.277 1.00 50.00 253 ARG A C 1
ATOM 2052 O O . ARG A 1 253 ? 3.088 -27.041 25.428 1.00 50.00 253 ARG A O 1
ATOM 2059 N N . ARG A 1 254 ? 2.238 -24.977 25.712 1.00 47.38 254 ARG A N 1
ATOM 2060 C CA . ARG A 1 254 ? 1.017 -25.439 26.403 1.00 47.38 254 ARG A CA 1
ATOM 2061 C C . ARG A 1 254 ? -0.003 -26.080 25.459 1.00 47.38 254 ARG A C 1
ATOM 2063 O O . ARG A 1 254 ? -0.747 -26.954 25.895 1.00 47.38 254 ARG A O 1
ATOM 2070 N N . GLN A 1 255 ? -0.009 -25.717 24.173 1.00 48.56 255 GLN A N 1
ATOM 2071 C CA . GLN A 1 255 ? -0.878 -26.371 23.187 1.00 48.56 255 GLN A CA 1
ATOM 2072 C C . GLN A 1 255 ? -0.405 -27.788 22.818 1.00 48.56 255 GLN A C 1
ATOM 2074 O O . GLN A 1 255 ? -1.244 -28.669 22.663 1.00 48.56 255 GLN A O 1
ATOM 2079 N N . ASN A 1 256 ? 0.907 -28.060 22.803 1.00 42.25 256 ASN A N 1
ATOM 2080 C CA . ASN A 1 256 ? 1.416 -29.414 22.527 1.00 42.25 256 ASN A CA 1
ATOM 2081 C C . ASN A 1 256 ? 1.219 -30.413 23.682 1.00 42.25 256 ASN A C 1
ATOM 2083 O O . ASN A 1 256 ? 1.141 -31.616 23.441 1.00 42.25 256 ASN A O 1
ATOM 2087 N N . THR A 1 257 ? 1.096 -29.950 24.930 1.00 46.25 257 THR A N 1
ATOM 2088 C CA . THR A 1 257 ? 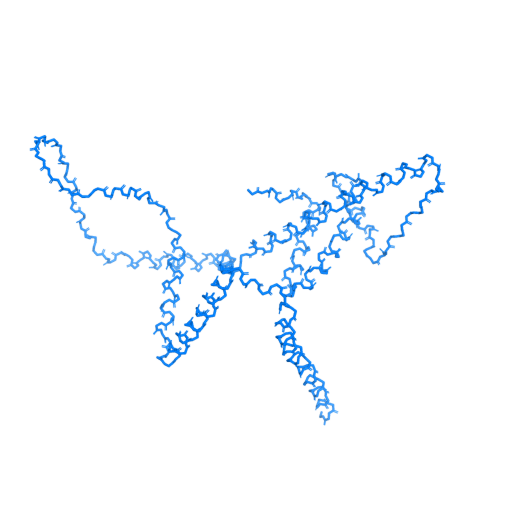0.761 -30.831 26.064 1.00 46.25 257 THR A CA 1
ATOM 2089 C C . THR A 1 257 ? -0.729 -31.165 26.138 1.00 46.25 257 THR A C 1
ATOM 2091 O O . THR A 1 257 ? -1.091 -32.187 26.714 1.00 46.25 257 THR A O 1
ATOM 2094 N N . TRP A 1 258 ? -1.599 -30.346 25.534 1.00 41.78 258 TRP A N 1
ATOM 2095 C CA . TRP A 1 258 ? -3.045 -30.600 25.511 1.00 41.78 258 TRP A CA 1
ATOM 2096 C C . TRP A 1 258 ? -3.423 -31.675 24.480 1.00 41.78 258 TRP A C 1
ATOM 2098 O O . TRP A 1 258 ? -4.295 -32.500 24.733 1.00 41.78 258 TRP A O 1
ATOM 2108 N N . THR A 1 259 ? -2.691 -31.760 23.366 1.00 47.06 259 THR A N 1
ATOM 2109 C CA . THR A 1 259 ? -2.854 -32.830 22.365 1.00 47.06 259 THR A CA 1
ATOM 2110 C C . THR A 1 259 ? -2.307 -34.191 22.804 1.00 47.06 259 THR A C 1
ATOM 2112 O O . THR A 1 259 ? -2.722 -35.203 22.252 1.00 47.06 259 THR A O 1
ATOM 2115 N N . GLN A 1 260 ? -1.424 -34.257 23.808 1.00 44.41 260 GLN A N 1
ATOM 2116 C CA . GLN A 1 260 ? -0.945 -35.539 24.350 1.00 44.41 260 GLN A CA 1
ATOM 2117 C C . GLN A 1 260 ? -1.882 -36.162 25.398 1.00 44.41 260 GLN A C 1
ATOM 2119 O O . GLN A 1 260 ? -1.811 -37.367 25.620 1.00 44.41 260 GLN A O 1
ATOM 2124 N N . TRP A 1 261 ? -2.788 -35.389 26.008 1.00 40.31 261 TRP A N 1
ATOM 2125 C CA . TRP A 1 261 ? -3.734 -35.907 27.010 1.00 40.31 261 TRP A CA 1
ATOM 2126 C C . TRP A 1 261 ? -5.012 -36.521 26.415 1.00 40.31 261 TRP A C 1
ATOM 2128 O O . TRP A 1 261 ? -5.675 -37.300 27.089 1.00 40.31 261 TRP A O 1
ATOM 2138 N N . HIS A 1 262 ? -5.329 -36.252 25.146 1.00 43.81 262 HIS A N 1
ATOM 2139 C CA . HIS A 1 262 ? -6.505 -36.818 24.465 1.00 43.81 262 HIS A CA 1
ATOM 2140 C C . HIS A 1 262 ? -6.234 -38.122 23.693 1.00 43.81 262 HIS A C 1
ATOM 2142 O O . HIS A 1 262 ? -7.118 -38.620 23.008 1.00 43.81 262 HIS A O 1
ATOM 2148 N N . ALA A 1 263 ? -5.030 -38.689 23.808 1.00 45.28 263 ALA A N 1
ATOM 2149 C CA . ALA A 1 263 ? -4.673 -39.970 23.191 1.00 45.28 263 ALA A CA 1
ATOM 2150 C C . ALA A 1 263 ? -4.754 -41.166 24.165 1.00 45.28 263 ALA A C 1
ATOM 2152 O O . ALA A 1 263 ? -4.270 -42.245 23.833 1.00 45.28 263 ALA A O 1
ATOM 2153 N N . PHE A 1 264 ? -5.317 -40.983 25.367 1.00 41.00 264 PHE A N 1
ATOM 2154 C CA . PHE A 1 264 ? -5.336 -42.016 26.415 1.00 41.00 264 PHE A CA 1
ATOM 2155 C C . PHE A 1 264 ? -6.710 -42.317 27.037 1.00 41.00 264 PHE A C 1
ATOM 2157 O O . PHE A 1 264 ? -6.768 -43.049 28.023 1.00 41.00 264 PHE A O 1
ATOM 2164 N N . TRP A 1 265 ? -7.796 -41.809 26.455 1.00 43.31 265 TRP A N 1
ATOM 2165 C CA . TRP A 1 265 ? -9.191 -42.180 26.734 1.00 43.31 265 TRP A CA 1
ATOM 2166 C C . TRP A 1 265 ? -9.988 -42.128 25.431 1.00 43.31 265 TRP A C 1
ATOM 2168 O O . TRP A 1 265 ? -10.946 -42.920 25.306 1.00 43.31 265 TRP A O 1
#

Solvent-accessible surface area (backbone atoms only — not comparable to full-atom values): 16446 Å² total; per-residue (Å²): 130,82,77,70,74,84,60,55,71,70,59,33,54,51,53,53,58,51,44,60,56,52,70,69,44,84,50,69,67,58,37,53,55,48,51,54,50,51,42,54,51,46,45,68,72,52,44,78,88,60,65,86,66,81,79,56,69,69,61,54,72,70,59,64,86,86,63,81,80,78,79,79,82,78,61,66,86,88,42,73,65,26,55,51,52,50,52,52,50,52,52,47,51,53,52,51,50,54,49,42,53,48,53,53,50,42,50,58,53,52,57,64,65,50,51,95,70,34,68,60,52,56,47,43,66,75,36,50,65,62,55,50,50,56,59,46,55,62,55,63,67,57,71,78,61,81,79,77,77,78,77,80,85,75,88,81,80,90,79,91,77,92,78,86,82,89,80,90,83,85,81,78,81,74,73,83,67,83,66,63,62,68,58,57,53,49,54,51,50,55,49,57,56,52,68,70,45,54,76,68,56,48,46,53,55,48,55,52,48,50,52,53,48,50,53,50,50,52,53,51,51,33,54,74,69,65,56,64,63,82,86,47,64,71,68,60,49,47,60,58,52,46,54,52,47,48,58,53,54,55,52,57,57,55,55,60,57,57,64,61,65,70,77,78,122

Mean predicted aligned error: 18.15 Å

Foldseek 3Di:
DPPLPDDDDPLVVLLVVLLVVLLVDDDPVVNVVSLVLSLVLSCQQPPCVNPNDDDDPVSNVPGDSVDDDDDDDQPDPPDPSNVVVVVVVVVSVVSSVVVSVSSVVNSVVVSPVVPPPCVVVVCCVVPVVVVVVVVVVVVVVVPPDPPPDDDDDDDDDDDDDDDDDDDDDPPPPDDPDVPPVVVVVVVVVVVVVLVPDDPVVNVVVVVVVVVVVVVVVVVVVCVVVVVPVPVCPVVVVVVVVVVVVCVVVVVVVVVVVVVVVVVPD

Sequence (265 aa):
MVNPGCYTGMRLKFMHQQLAEYNKKKTDVDRQAFVLMTIRLFLKHFPVSLGEDEPSEEHLSSIDDSVVEPEAPLPDEGTEEYRKAWEEQLDRAKKEKKRGEQIRRWLKAHHKQQPMGTAHFFWAQENKEAVRALKKEDVEEEVEKPKKKKKGKKEKKEAEKETEEGVESEDESTTKKKSNGVLTSYQALCKSEFEKLDPSEQKEWKELGELNLAHKSEMYTAITKGQTMYGQSGEFAQPVLDVIAELTRGSLRRQNTWTQWHAFW

Organism: NCBI:txid1447944

Radius of gyration: 31.64 Å; Cα contacts (8 Å, |Δi|>4): 63; chains: 1; bounding box: 71×102×74 Å

pLDDT: mean 76.91, std 20.14, range [35.25, 98.31]

Secondary structure (DSSP, 8-state):
--------HHHHHHHHHHHHHHHH--SHHHHHHHHHHHHHHHHHHS-GGGTTSPPPHHHHHH--TTSPPPPPPPPPTTSHHHHHHHHHHHHHHHHHHHHHHHHHHHHHHHHHHS-TTTHHHHHHHH-HHHHHHHHHHHHHHGGGS-----------------------------------HHHHHHHHHHHHHHHHS-HHHHHHHHHHHHHHHHHHHHHHHHHHTT---TTTHHHHHHHHHHHHHHHHHHHHHHHHHHHHHTT--